Protein AF-A0A3M0ZW67-F1 (afdb_monomer)

Sequence (306 aa):
MSQLLHNLTIVDEATGKQFTIKQIPGDKTAIQLLSSIAGKLNLPSGATGTLFHKITEKEFRPHETLSEAGIEDGDVLVVKFELNESGFGQALISQDFAKNPEPRCPCVLLLDVSSSMAGDSIKELNKGLVTLQEALVNDSVASLRVEIGIITFGSDVRMIQDFITVNDFRPPKLSASGTTPMGRAINLALDKLEERKRVYKANGIGYYRPWIFMITDGEPNDEWQSAAKRVKKLEKEKKVAFFAVGVENANMERLAEIAVRQPLKLQENKWQTMFEWLSNSLSSKSRSNIDEDEIPLQSPFGWATA

Structure (mmCIF, N/CA/C/O backbone):
data_AF-A0A3M0ZW67-F1
#
_entry.id   AF-A0A3M0ZW67-F1
#
loop_
_atom_site.group_PDB
_atom_site.id
_atom_site.type_symbol
_atom_site.label_atom_id
_atom_site.label_alt_id
_atom_site.label_comp_id
_atom_site.label_asym_id
_atom_site.label_entity_id
_atom_site.label_seq_id
_atom_site.pdbx_PDB_ins_code
_atom_site.Cartn_x
_atom_site.Cartn_y
_atom_site.Cartn_z
_atom_site.occupancy
_atom_site.B_iso_or_equiv
_atom_site.auth_seq_id
_atom_site.auth_comp_id
_atom_site.auth_asym_id
_atom_site.auth_atom_id
_atom_site.pdbx_PDB_model_num
ATOM 1 N N . MET A 1 1 ? -40.620 -27.650 28.976 1.00 54.00 1 MET A N 1
ATOM 2 C CA . MET A 1 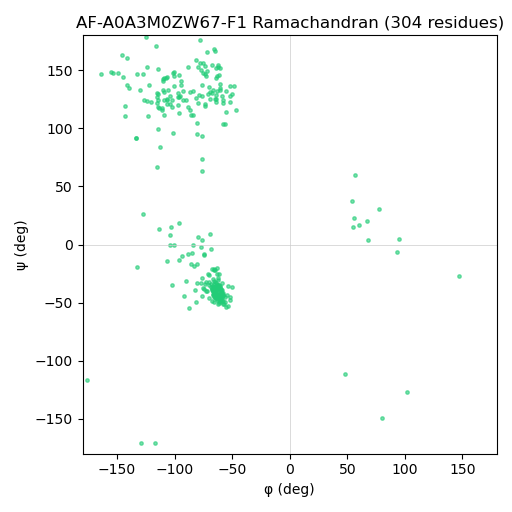1 ? -40.362 -26.204 28.814 1.00 54.00 1 MET A CA 1
ATOM 3 C C . MET A 1 1 ? -38.973 -25.945 29.360 1.00 54.00 1 MET A C 1
ATOM 5 O O . MET A 1 1 ? -38.708 -26.415 30.457 1.00 54.00 1 MET A O 1
ATOM 9 N N . SER A 1 2 ? -38.091 -25.316 28.581 1.00 64.81 2 SER A N 1
ATOM 10 C CA . SER A 1 2 ? -36.755 -24.923 29.055 1.00 64.81 2 SER A CA 1
ATOM 11 C C . SER A 1 2 ? -36.907 -23.948 30.227 1.00 64.81 2 SER A C 1
ATOM 13 O O . SER A 1 2 ? -37.752 -23.050 30.167 1.00 64.81 2 SER A O 1
ATOM 15 N N . GLN A 1 3 ? -36.162 -24.167 31.311 1.00 79.50 3 GLN A N 1
ATOM 16 C CA . GLN A 1 3 ? -36.142 -23.269 32.466 1.00 79.50 3 GLN A CA 1
ATOM 17 C C . GLN A 1 3 ? -35.573 -21.918 32.025 1.00 79.50 3 GLN A C 1
ATOM 19 O O . GLN A 1 3 ? -34.521 -21.869 31.396 1.00 79.50 3 GLN A O 1
ATOM 24 N N . LEU A 1 4 ? -36.266 -20.819 32.322 1.00 86.81 4 LEU A N 1
ATOM 25 C CA . LEU A 1 4 ? -35.778 -19.476 32.012 1.00 86.81 4 LEU A CA 1
ATOM 26 C C . LEU A 1 4 ? -35.019 -18.924 33.221 1.00 86.81 4 LEU A C 1
ATOM 28 O O . LEU A 1 4 ? -35.588 -18.832 34.307 1.00 86.81 4 LEU A O 1
ATOM 32 N N . LEU A 1 5 ? -33.766 -18.528 33.012 1.00 84.94 5 LEU A N 1
ATOM 33 C CA . LEU A 1 5 ? -32.959 -17.810 33.992 1.00 84.94 5 LEU A CA 1
ATOM 34 C C . LEU A 1 5 ? -33.244 -16.306 33.862 1.00 84.94 5 LEU A C 1
ATOM 36 O O . LEU A 1 5 ? -32.980 -15.688 32.825 1.00 84.94 5 LEU A O 1
ATOM 40 N N . HIS A 1 6 ? -33.816 -15.699 34.894 1.00 84.81 6 HIS A N 1
ATOM 41 C CA . HIS A 1 6 ? -34.152 -14.283 34.950 1.00 84.81 6 HIS A CA 1
ATOM 42 C C . HIS A 1 6 ? -32.930 -13.403 35.166 1.00 84.81 6 HIS A C 1
ATOM 44 O O . HIS A 1 6 ? -32.887 -12.325 34.573 1.00 84.81 6 HIS A O 1
ATOM 50 N N . ASN A 1 7 ? -31.961 -13.829 35.983 1.00 85.06 7 ASN A N 1
ATOM 51 C CA . ASN A 1 7 ? -30.766 -13.041 36.282 1.00 85.06 7 ASN A CA 1
ATOM 52 C C . ASN A 1 7 ? -29.534 -13.940 36.405 1.00 85.06 7 ASN A C 1
ATOM 54 O O . ASN A 1 7 ? -29.372 -14.640 37.399 1.00 85.06 7 ASN A O 1
ATOM 58 N N . LEU A 1 8 ? -28.629 -13.836 35.434 1.00 87.44 8 LEU A N 1
ATOM 59 C CA . LEU A 1 8 ? -27.312 -14.462 35.490 1.00 87.44 8 LEU A CA 1
ATOM 60 C C . LEU A 1 8 ? -26.241 -13.375 35.530 1.00 87.44 8 LEU A C 1
ATOM 62 O O . LEU A 1 8 ? -26.226 -12.490 34.666 1.00 87.44 8 LEU A O 1
ATOM 66 N N . THR A 1 9 ? -25.347 -13.428 36.515 1.00 89.00 9 THR A N 1
ATOM 67 C CA . THR A 1 9 ? -24.229 -12.482 36.604 1.00 89.00 9 THR A CA 1
ATOM 68 C C . THR A 1 9 ? -22.992 -13.092 35.964 1.00 89.00 9 THR A C 1
ATOM 70 O O . THR A 1 9 ? -22.589 -14.195 36.310 1.00 89.00 9 THR A O 1
ATOM 73 N N . ILE A 1 10 ? -22.369 -12.368 35.042 1.00 88.56 10 ILE A N 1
ATOM 74 C CA . ILE A 1 10 ? -21.112 -12.742 34.397 1.00 88.56 10 ILE A CA 1
ATOM 75 C C . ILE A 1 10 ? -20.014 -11.808 34.890 1.00 88.56 10 ILE A C 1
ATOM 77 O O . ILE A 1 10 ? -20.196 -10.591 34.879 1.00 88.56 10 ILE A O 1
ATOM 81 N N . VAL A 1 11 ? -18.875 -12.369 35.277 1.00 86.69 11 VAL A N 1
ATOM 82 C CA . VAL A 1 11 ? -17.665 -11.637 35.656 1.00 86.69 11 VAL A CA 1
ATOM 83 C C . VAL A 1 11 ? -16.576 -11.939 34.640 1.00 86.69 11 VAL A C 1
ATOM 85 O O . VAL A 1 11 ? -16.250 -13.100 34.422 1.00 86.69 11 VAL A O 1
ATOM 88 N N . ASP A 1 12 ? -16.009 -10.910 34.026 1.00 84.94 12 ASP A N 1
ATOM 89 C CA . ASP A 1 12 ? -14.793 -11.055 33.227 1.00 84.94 12 ASP A CA 1
ATOM 90 C C . ASP A 1 12 ? -13.588 -11.248 34.158 1.00 84.94 12 ASP A C 1
ATOM 92 O O . ASP A 1 12 ? -13.311 -10.384 34.990 1.00 84.94 12 ASP A O 1
ATOM 96 N N . GLU A 1 13 ? -12.893 -12.381 34.036 1.00 84.00 13 GLU A N 1
ATOM 97 C CA . GLU A 1 13 ? -11.733 -12.721 34.866 1.00 84.00 13 GLU A CA 1
ATOM 98 C C . GLU A 1 13 ? -10.611 -11.681 34.740 1.00 84.00 13 GLU A C 1
ATOM 100 O O . GLU A 1 13 ? -9.992 -11.316 35.738 1.00 84.00 13 GLU A O 1
ATOM 105 N N . ALA A 1 14 ? -10.370 -11.162 33.533 1.00 75.81 14 ALA A N 1
ATOM 106 C CA . ALA A 1 14 ? -9.236 -10.279 33.272 1.00 75.81 14 ALA A CA 1
ATOM 107 C C . ALA A 1 14 ? -9.451 -8.868 33.834 1.00 75.81 14 ALA A C 1
ATOM 109 O O . ALA A 1 14 ? -8.514 -8.232 34.318 1.00 75.81 14 ALA A O 1
ATOM 110 N N . THR A 1 15 ? -10.681 -8.357 33.749 1.00 76.81 15 THR A N 1
ATOM 111 C CA . THR A 1 15 ? -10.999 -6.968 34.120 1.00 76.81 15 THR A CA 1
ATOM 112 C C . THR A 1 15 ? -11.760 -6.845 35.438 1.00 76.81 15 THR A C 1
ATOM 114 O O . THR A 1 15 ? -11.895 -5.742 35.967 1.00 76.81 15 THR A O 1
ATOM 117 N N . GLY A 1 16 ? -12.307 -7.946 35.959 1.00 78.44 16 GLY A N 1
ATOM 118 C CA . GLY A 1 16 ? -13.213 -7.958 37.109 1.00 78.44 16 GLY A CA 1
ATOM 119 C C . GLY A 1 16 ? -14.579 -7.317 36.834 1.00 78.44 16 GLY A C 1
ATOM 120 O O . GLY A 1 16 ? -15.398 -7.188 37.751 1.00 78.44 16 GLY A O 1
ATOM 121 N N . LYS A 1 17 ? -14.849 -6.892 35.592 1.00 79.06 17 LYS A N 1
ATOM 122 C CA . LYS A 1 17 ? -16.091 -6.210 35.224 1.00 79.06 17 LYS A CA 1
ATOM 123 C C . LYS A 1 17 ? -17.262 -7.189 35.271 1.00 79.06 17 LYS A C 1
ATOM 125 O O . LYS A 1 17 ? -17.162 -8.315 34.788 1.00 79.06 17 LYS A O 1
ATOM 130 N N . GLN A 1 18 ? -18.375 -6.744 35.852 1.00 85.69 18 GLN A N 1
ATOM 131 C CA . GLN A 1 18 ? -19.571 -7.564 36.042 1.00 85.69 18 GLN A CA 1
ATOM 132 C C . GLN A 1 18 ? -20.710 -7.103 35.136 1.00 85.69 18 GLN A C 1
ATOM 134 O O . GLN A 1 18 ? -20.922 -5.904 34.942 1.00 85.69 18 GLN A O 1
ATOM 139 N N . PHE A 1 19 ? -21.473 -8.059 34.614 1.00 85.56 19 PHE A N 1
ATOM 140 C CA . PHE A 1 19 ? -22.621 -7.810 33.750 1.00 85.56 19 PHE A CA 1
ATOM 141 C C . PHE A 1 19 ? -23.746 -8.764 34.114 1.00 85.56 19 PHE A C 1
ATOM 143 O O . PHE A 1 19 ? -23.528 -9.967 34.222 1.00 85.56 19 PHE A O 1
ATOM 150 N N . THR A 1 20 ? -24.967 -8.253 34.229 1.00 85.75 20 THR A N 1
ATOM 151 C CA . THR A 1 20 ? -26.147 -9.101 34.406 1.00 85.75 20 THR A CA 1
ATOM 152 C C . THR A 1 20 ? -26.824 -9.317 33.063 1.00 85.75 20 THR A C 1
ATOM 154 O O . THR A 1 20 ? -27.152 -8.362 32.352 1.00 85.75 20 THR A O 1
ATOM 157 N N . ILE A 1 21 ? -27.054 -10.576 32.709 1.00 85.31 21 ILE A N 1
ATOM 158 C CA . ILE A 1 21 ? -27.850 -10.950 31.546 1.00 85.31 21 ILE A CA 1
ATOM 159 C C . ILE A 1 21 ? -29.205 -11.427 32.052 1.00 85.31 21 ILE A C 1
ATOM 161 O O . ILE A 1 21 ? -29.287 -12.282 32.932 1.00 85.31 21 ILE A O 1
ATOM 165 N N . LYS A 1 22 ? -30.261 -10.835 31.495 1.00 87.62 22 LYS A N 1
ATOM 166 C CA . LYS A 1 22 ? -31.640 -11.151 31.852 1.00 87.62 22 LYS A CA 1
ATOM 167 C C . LYS A 1 22 ? -32.265 -12.079 30.822 1.00 87.62 22 LYS A C 1
ATOM 169 O O . LYS A 1 22 ? -31.954 -11.949 29.639 1.00 87.62 22 LYS A O 1
ATOM 174 N N . GLN A 1 23 ? -33.176 -12.935 31.278 1.00 86.75 23 GLN A N 1
ATOM 175 C CA . GLN A 1 23 ? -34.015 -13.795 30.433 1.00 86.75 23 GLN A CA 1
ATOM 176 C C . GLN A 1 23 ? -33.200 -14.710 29.501 1.00 86.75 23 GLN A C 1
ATOM 178 O O . GLN A 1 23 ? -33.316 -14.643 28.277 1.00 86.75 23 GLN A O 1
ATOM 183 N N . ILE A 1 24 ? -32.352 -15.563 30.076 1.00 85.50 24 ILE A N 1
ATOM 184 C CA . ILE A 1 24 ? -31.578 -16.558 29.327 1.00 85.50 24 ILE A CA 1
ATOM 185 C C . ILE A 1 24 ? -32.305 -17.908 29.357 1.00 85.50 24 ILE A C 1
ATOM 187 O O . ILE A 1 24 ? -32.603 -18.405 30.442 1.00 85.50 24 ILE A O 1
ATOM 191 N N . PRO A 1 25 ? -32.560 -18.537 28.200 1.00 87.81 25 PRO A N 1
ATOM 192 C CA . PRO A 1 25 ? -33.029 -19.919 28.157 1.00 87.81 25 PRO A CA 1
ATOM 193 C C . PRO A 1 25 ? -31.979 -20.880 28.738 1.00 87.81 25 PRO A C 1
ATOM 195 O O . PRO A 1 25 ? -30.807 -20.803 28.372 1.00 87.81 25 PRO A O 1
ATOM 198 N N . GLY A 1 26 ? -32.378 -21.785 29.632 1.00 84.31 26 GLY A N 1
ATOM 199 C CA . GLY A 1 26 ? -31.482 -22.744 30.291 1.00 84.31 26 GLY A CA 1
ATOM 200 C C . GLY A 1 26 ? -30.898 -23.807 29.351 1.00 84.31 26 GLY A C 1
ATOM 201 O O . GLY A 1 26 ? -29.823 -24.342 29.605 1.00 84.31 26 GLY A O 1
ATOM 202 N N . ASP A 1 27 ? -31.550 -24.045 28.214 1.00 89.75 27 ASP A N 1
ATOM 203 C CA . ASP A 1 27 ? -31.082 -24.885 27.104 1.00 89.75 27 ASP A CA 1
ATOM 204 C C . ASP A 1 27 ? -30.017 -24.207 26.226 1.00 89.75 27 ASP A C 1
ATOM 206 O O . ASP A 1 27 ? -29.487 -24.822 25.300 1.00 89.75 27 ASP A O 1
ATOM 210 N N . LYS A 1 28 ? -29.660 -22.951 26.513 1.00 88.25 28 LYS A N 1
ATOM 211 C CA . LYS A 1 28 ? -28.533 -22.285 25.861 1.00 88.25 28 LYS A CA 1
ATOM 212 C C . LYS A 1 28 ? -27.224 -22.960 26.267 1.00 88.25 28 LYS A C 1
ATOM 214 O O . LYS A 1 28 ? -26.975 -23.188 27.450 1.00 88.25 28 LYS A O 1
ATOM 219 N N . THR A 1 29 ? -26.364 -23.245 25.294 1.00 87.50 29 THR A N 1
ATOM 220 C CA . THR A 1 29 ? -25.055 -23.860 25.555 1.00 87.50 29 THR A CA 1
ATOM 221 C C . THR A 1 29 ? -24.016 -22.836 26.003 1.00 87.50 29 THR A C 1
ATOM 223 O O . THR A 1 29 ? -24.128 -21.639 25.706 1.00 87.50 29 THR A O 1
ATOM 226 N N . ALA A 1 30 ? -22.958 -23.307 26.666 1.00 84.12 30 ALA A N 1
ATOM 227 C CA . ALA A 1 30 ? -21.824 -22.479 27.069 1.00 84.12 30 ALA A CA 1
ATOM 228 C C . ALA A 1 30 ? -21.245 -21.665 25.894 1.00 84.12 30 ALA A C 1
ATOM 230 O O . ALA A 1 30 ? -21.058 -20.453 26.012 1.00 84.12 30 ALA A O 1
ATOM 231 N N . ILE A 1 31 ? -21.047 -22.283 24.721 1.00 83.06 31 ILE A N 1
ATOM 232 C CA . ILE A 1 31 ? -20.515 -21.586 23.538 1.00 83.06 31 ILE A CA 1
ATOM 233 C C . ILE A 1 31 ? -21.474 -20.515 22.995 1.00 83.06 31 ILE A C 1
ATOM 235 O O . ILE A 1 31 ? -21.044 -19.430 22.599 1.00 83.06 31 ILE A O 1
ATOM 239 N N . GLN A 1 32 ? -22.786 -20.768 23.023 1.00 83.75 32 GLN A N 1
ATOM 240 C CA . GLN A 1 32 ? -23.790 -19.780 22.618 1.00 83.75 32 GLN A CA 1
ATOM 241 C C . GLN A 1 32 ? -23.842 -18.602 23.596 1.00 83.75 32 GLN A C 1
ATOM 243 O O . GLN A 1 32 ? -24.049 -17.452 23.187 1.00 83.75 32 GLN A O 1
ATOM 248 N N . LEU A 1 33 ? -23.675 -18.870 24.895 1.00 85.88 33 LEU A N 1
ATOM 249 C CA . LEU A 1 33 ? -23.597 -17.837 25.922 1.00 85.88 33 LEU A CA 1
ATOM 250 C C . LEU A 1 33 ? -22.337 -16.980 25.740 1.00 85.88 33 LEU A C 1
ATOM 252 O O . LEU A 1 33 ? -22.456 -15.758 25.651 1.00 85.88 33 LEU A O 1
ATOM 256 N N . LEU A 1 34 ? -21.168 -17.606 25.583 1.00 83.50 34 LEU A N 1
ATOM 257 C CA . LEU A 1 34 ? -19.893 -16.934 25.317 1.00 83.50 34 LEU A CA 1
ATOM 258 C C . LEU A 1 34 ? -19.948 -16.059 24.064 1.00 83.50 34 LEU A C 1
ATOM 260 O O . LEU A 1 34 ? -19.553 -14.899 24.120 1.00 83.50 34 LEU A O 1
ATOM 264 N N . SER A 1 35 ? -20.515 -16.560 22.964 1.00 78.31 35 SER A N 1
ATOM 265 C CA . SER A 1 35 ? -20.698 -15.779 21.733 1.00 78.31 35 SER A CA 1
ATOM 266 C C . SER A 1 35 ? -21.564 -14.531 21.959 1.00 78.31 35 SER A C 1
ATOM 268 O O . SER A 1 35 ? -21.248 -13.445 21.472 1.00 78.31 35 SER A O 1
ATOM 270 N N . SER A 1 36 ? -22.618 -14.648 22.774 1.00 80.75 36 SER A N 1
ATOM 271 C CA . SER A 1 36 ? -23.484 -13.511 23.120 1.00 80.75 36 SER A CA 1
ATOM 272 C C . SER A 1 36 ? -22.787 -12.484 24.022 1.00 80.75 36 SER A C 1
ATOM 274 O O . SER A 1 36 ? -23.098 -11.295 23.958 1.00 80.75 36 SER A O 1
ATOM 276 N N . ILE A 1 37 ? -21.872 -12.938 24.885 1.00 81.31 37 ILE A N 1
ATOM 277 C CA . ILE A 1 37 ? -21.080 -12.083 25.778 1.00 81.31 37 ILE A CA 1
ATOM 278 C C . ILE A 1 37 ? -19.972 -11.380 24.995 1.00 81.31 37 ILE A C 1
ATOM 280 O O . ILE A 1 37 ? -19.807 -10.173 25.148 1.00 81.31 37 ILE A O 1
ATOM 284 N N . ALA A 1 38 ? -19.271 -12.096 24.114 1.00 73.69 38 ALA A N 1
ATOM 285 C CA . ALA A 1 38 ? -18.181 -11.554 23.311 1.00 73.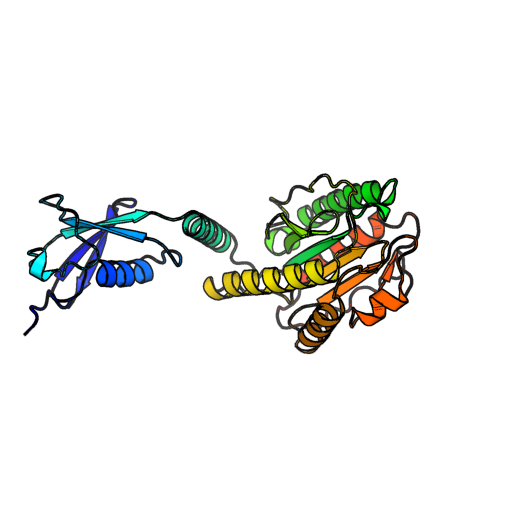69 38 ALA A CA 1
ATOM 286 C C . ALA A 1 38 ? -18.616 -10.314 22.513 1.00 73.69 38 ALA A C 1
ATOM 288 O O . ALA A 1 38 ? -17.935 -9.291 22.551 1.00 73.69 38 ALA A O 1
ATOM 289 N N . GLY A 1 39 ? -19.806 -10.354 21.902 1.00 68.44 39 GLY A N 1
ATOM 290 C CA . GLY A 1 39 ? -20.379 -9.191 21.215 1.00 68.44 39 GLY A CA 1
ATOM 291 C C . GLY A 1 39 ? -20.657 -7.993 22.136 1.00 68.44 39 GLY A C 1
ATOM 292 O O . GLY A 1 39 ? -20.468 -6.852 21.729 1.00 68.44 39 GLY A O 1
ATOM 293 N N . LYS A 1 40 ? -21.057 -8.220 23.396 1.00 73.44 40 LYS A N 1
ATOM 294 C CA . LYS A 1 40 ? -21.300 -7.143 24.380 1.00 73.44 40 LYS A CA 1
ATOM 295 C C . LYS A 1 40 ? -20.018 -6.549 24.959 1.00 73.44 40 LYS A C 1
ATOM 297 O O . LYS A 1 40 ? -20.012 -5.389 25.362 1.00 73.44 40 LYS A O 1
ATOM 302 N N . LEU A 1 41 ? -18.960 -7.349 25.033 1.00 68.81 41 LEU A N 1
ATOM 303 C CA . LEU A 1 41 ? -17.641 -6.928 25.502 1.00 68.81 41 LEU A CA 1
ATOM 304 C C . LEU A 1 41 ? -16.802 -6.271 24.406 1.00 68.81 41 LEU A C 1
ATOM 306 O O . LEU A 1 41 ? -15.684 -5.846 24.683 1.00 68.81 41 LEU A O 1
ATOM 310 N N . ASN A 1 42 ? -17.344 -6.168 23.189 1.00 68.94 42 ASN A N 1
ATOM 311 C CA . ASN A 1 42 ? -16.630 -5.683 22.015 1.00 68.94 42 ASN A CA 1
ATOM 312 C C . ASN A 1 42 ? -15.328 -6.469 21.772 1.00 68.94 42 ASN A C 1
ATOM 314 O O . ASN A 1 42 ? -14.297 -5.897 21.418 1.00 68.94 42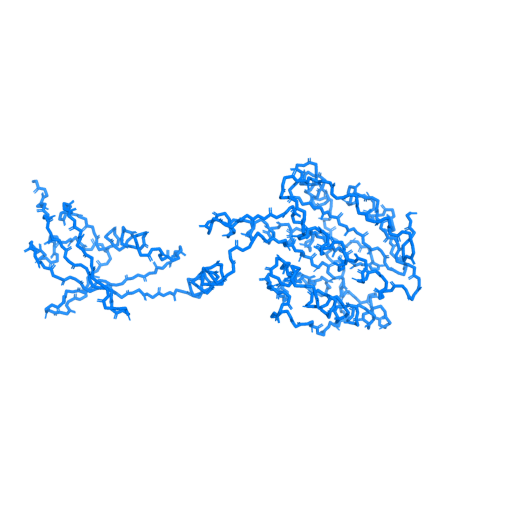 ASN A O 1
ATOM 318 N N . LEU A 1 43 ? -15.365 -7.782 22.029 1.00 67.00 43 LEU A N 1
ATOM 319 C CA . LEU A 1 43 ? -14.219 -8.651 21.809 1.00 67.00 43 LEU A CA 1
ATOM 320 C C . LEU A 1 43 ? -14.035 -8.929 20.311 1.00 67.00 43 LEU A C 1
ATOM 322 O O . LEU A 1 43 ? -15.016 -9.012 19.566 1.00 67.00 43 LEU A O 1
ATOM 326 N N . PRO A 1 44 ? -12.781 -9.096 19.868 1.00 57.53 44 PRO A N 1
ATOM 327 C CA . PRO A 1 44 ? -12.458 -9.337 18.473 1.00 57.53 44 PRO A CA 1
ATOM 328 C C . PRO A 1 44 ? -13.053 -10.645 17.942 1.00 57.53 44 PRO A C 1
ATOM 330 O O . PRO A 1 44 ? -13.291 -11.610 18.676 1.00 57.53 44 PRO A O 1
ATOM 333 N N . SER A 1 45 ? -13.273 -10.688 16.628 1.00 54.84 45 SER A N 1
ATOM 334 C CA . SER A 1 45 ? -13.820 -11.871 15.960 1.00 54.84 45 SER A CA 1
ATOM 335 C C . SER A 1 45 ? -12.845 -13.042 16.075 1.00 54.84 45 SER A C 1
ATOM 337 O O . SER A 1 45 ? -11.689 -12.928 15.675 1.00 54.84 45 SER A O 1
ATOM 339 N N . GLY A 1 46 ? -13.322 -14.173 16.601 1.00 55.53 46 GLY A N 1
ATOM 340 C CA . GLY A 1 46 ? -12.501 -15.363 16.840 1.00 55.53 46 GLY A CA 1
ATOM 341 C C . GLY A 1 46 ? -11.933 -15.478 18.256 1.00 55.53 46 GLY A C 1
ATOM 342 O O . GLY A 1 46 ? -11.183 -16.417 18.503 1.00 55.53 46 GLY A O 1
ATOM 343 N N . ALA A 1 47 ? -12.292 -14.578 19.179 1.00 64.38 47 ALA A N 1
ATOM 344 C CA . ALA A 1 47 ? -12.021 -14.774 20.600 1.00 64.38 47 ALA A CA 1
ATOM 345 C C . ALA A 1 47 ? -12.679 -16.075 21.091 1.00 64.38 47 ALA A C 1
ATOM 347 O O . ALA A 1 47 ? -13.891 -16.268 20.945 1.00 64.38 47 ALA A O 1
ATOM 348 N N . THR A 1 48 ? -11.878 -16.962 21.672 1.00 71.25 48 THR A N 1
ATOM 349 C CA . THR A 1 48 ? -12.360 -18.161 22.359 1.00 71.25 48 THR A CA 1
ATOM 350 C C . THR A 1 48 ? -12.449 -17.864 23.843 1.00 71.25 48 THR A C 1
ATOM 352 O O . THR A 1 48 ? -11.663 -17.086 24.376 1.00 71.25 48 THR A O 1
ATOM 355 N N . GLY A 1 49 ? -13.427 -18.445 24.524 1.00 80.62 49 GLY A N 1
ATOM 356 C CA . GLY A 1 49 ? -13.557 -18.257 25.958 1.00 80.62 49 GLY A CA 1
ATOM 357 C C . GLY A 1 49 ? -13.980 -19.530 26.655 1.00 80.62 49 GLY A C 1
ATOM 358 O O . GLY A 1 49 ? -14.538 -20.434 26.033 1.00 80.62 49 GLY A O 1
ATOM 359 N N . THR A 1 50 ? -13.727 -19.553 27.952 1.00 85.94 50 THR A N 1
ATOM 360 C CA . THR A 1 50 ? -14.095 -20.632 28.858 1.00 85.94 50 THR A CA 1
ATOM 361 C C . THR A 1 50 ? -14.973 -20.058 29.963 1.00 85.94 50 THR A C 1
ATOM 363 O O . THR A 1 50 ? -14.727 -18.957 30.464 1.00 85.94 50 THR A O 1
ATOM 366 N N . LEU A 1 51 ? -16.040 -20.782 30.299 1.00 88.75 51 LEU A N 1
ATOM 367 C CA . LEU A 1 51 ? -16.974 -20.437 31.368 1.00 88.75 51 LEU A CA 1
ATOM 368 C C . LEU A 1 51 ? -16.658 -21.264 32.609 1.00 88.75 51 LEU A C 1
ATOM 370 O O . LEU A 1 51 ? -16.478 -22.478 32.518 1.00 88.75 51 LEU A O 1
ATOM 374 N N . PHE A 1 52 ? -16.670 -20.599 33.758 1.00 90.06 52 PHE A N 1
ATOM 375 C CA . PHE A 1 52 ? -16.498 -21.205 35.069 1.00 90.06 52 PHE A CA 1
ATOM 376 C C . PHE A 1 52 ? -17.638 -20.794 35.990 1.00 90.06 52 PHE A C 1
ATOM 378 O O . PHE A 1 52 ? -18.132 -19.667 35.934 1.00 90.06 52 PHE A O 1
ATOM 385 N N . HIS A 1 53 ? -18.037 -21.684 36.887 1.00 91.19 53 HIS A N 1
ATOM 386 C CA . HIS A 1 53 ? -18.955 -21.334 37.960 1.00 91.19 53 HIS A CA 1
ATOM 387 C C . HIS A 1 53 ? -18.158 -20.675 39.087 1.00 91.19 53 HIS A C 1
ATOM 389 O O . HIS A 1 53 ? -17.218 -21.275 39.595 1.00 91.19 53 HIS A O 1
ATOM 395 N N . LYS A 1 54 ? -18.532 -19.474 39.544 1.00 87.94 54 LYS A N 1
ATOM 396 C CA . LYS A 1 54 ? -17.702 -18.714 40.500 1.00 87.94 54 LYS A CA 1
ATOM 397 C C . LYS A 1 54 ? -17.474 -19.429 41.836 1.00 87.94 54 LYS A C 1
ATOM 399 O O . LYS A 1 54 ? -16.400 -19.311 42.404 1.00 87.94 54 LYS A O 1
ATOM 404 N N . ILE A 1 55 ? -18.495 -20.114 42.356 1.00 85.75 55 ILE A N 1
ATOM 405 C CA . ILE A 1 55 ? -18.421 -20.800 43.660 1.00 85.75 55 ILE A CA 1
ATOM 406 C C . ILE A 1 55 ? -17.736 -22.167 43.560 1.00 85.75 55 ILE A C 1
ATOM 408 O O . ILE A 1 55 ? -16.867 -22.473 44.364 1.00 85.75 55 ILE A O 1
ATOM 412 N N . THR A 1 56 ? -18.152 -23.010 42.612 1.00 87.44 56 THR A N 1
ATOM 413 C CA . THR A 1 56 ? -17.656 -24.390 42.499 1.00 87.44 56 THR A CA 1
ATOM 414 C C . THR A 1 56 ? -16.396 -24.513 41.647 1.00 87.44 56 THR A C 1
ATOM 416 O O . THR A 1 56 ? -15.839 -25.602 41.568 1.00 87.44 56 THR A O 1
ATOM 419 N N . GLU A 1 57 ? -15.989 -23.435 40.969 1.00 84.81 57 GLU A N 1
ATOM 420 C CA . GLU A 1 57 ? -14.891 -23.386 39.991 1.00 84.81 57 GLU A CA 1
ATOM 421 C C . GLU A 1 57 ? -15.030 -24.404 38.845 1.00 84.81 57 GLU A C 1
ATOM 423 O O . GLU A 1 57 ? -14.093 -24.644 38.087 1.00 84.81 57 GLU A O 1
ATOM 428 N N . LYS A 1 58 ? -16.222 -24.990 38.673 1.00 87.56 58 LYS A N 1
ATOM 429 C CA . LYS A 1 58 ? -16.492 -25.964 37.616 1.00 87.56 58 LYS A CA 1
ATOM 430 C C . LYS A 1 58 ? -16.357 -25.292 36.250 1.00 87.56 58 LYS A C 1
ATOM 432 O O . LYS A 1 58 ? -17.080 -24.338 35.962 1.00 87.56 58 LYS A O 1
ATOM 437 N N . GLU A 1 59 ? -15.483 -25.839 35.411 1.00 89.06 59 GLU A N 1
ATOM 438 C CA . GLU A 1 59 ? -15.365 -25.496 33.994 1.00 89.06 59 GLU A CA 1
ATOM 439 C C . GLU A 1 59 ? -16.497 -26.133 33.177 1.00 89.06 59 GLU A C 1
ATOM 441 O O . GLU A 1 59 ? -16.841 -27.305 33.361 1.00 89.06 59 GLU A O 1
ATOM 446 N N . PHE A 1 60 ? -17.072 -25.360 32.259 1.00 88.00 60 PHE A N 1
ATOM 447 C CA . PHE A 1 60 ? -18.197 -25.785 31.431 1.00 88.00 60 PHE A CA 1
ATOM 448 C C . PHE A 1 60 ? -17.701 -26.336 30.105 1.00 88.00 60 PHE A C 1
ATOM 450 O O . PHE A 1 60 ? -16.872 -25.721 29.429 1.00 88.00 60 PHE A O 1
ATOM 457 N N . ARG A 1 61 ? -18.283 -27.452 29.660 1.00 86.25 61 ARG A N 1
ATOM 458 C CA . ARG A 1 61 ? -17.989 -27.958 28.314 1.00 86.25 61 ARG A CA 1
ATOM 459 C C . ARG A 1 61 ? -18.683 -27.083 27.262 1.00 86.25 61 ARG A C 1
ATOM 461 O O . ARG A 1 61 ? -19.812 -26.653 27.486 1.00 86.25 61 ARG A O 1
ATOM 468 N N . PRO A 1 62 ? -18.100 -26.885 26.065 1.00 80.19 62 PRO A N 1
ATOM 469 C CA . PRO A 1 62 ? -18.646 -25.965 25.058 1.00 80.19 62 PRO A CA 1
ATOM 470 C C . PRO A 1 62 ? -20.115 -26.207 24.678 1.00 80.19 62 PRO A C 1
ATOM 472 O O . PRO A 1 62 ? -20.858 -25.258 24.423 1.00 80.19 62 PRO A O 1
ATOM 475 N N . HIS A 1 63 ? -20.532 -27.473 24.643 1.00 87.19 63 HIS A N 1
ATOM 476 C CA . HIS A 1 63 ? -21.882 -27.893 24.262 1.00 87.19 63 HIS A CA 1
ATOM 477 C C . HIS A 1 63 ? -22.787 -28.228 25.455 1.00 87.19 63 HIS A C 1
ATOM 479 O O . HIS A 1 63 ? -23.942 -28.571 25.233 1.00 87.19 63 HIS A O 1
ATOM 485 N N . GLU A 1 64 ? -22.285 -28.126 26.689 1.00 87.94 64 GLU A N 1
ATOM 486 C CA . GLU A 1 64 ? -23.091 -28.298 27.901 1.00 87.94 64 GLU A CA 1
ATOM 487 C C . GLU A 1 64 ? -24.055 -27.116 28.026 1.00 87.94 64 GLU A C 1
ATOM 489 O O . GLU A 1 64 ? -23.676 -25.949 27.849 1.00 87.94 64 GLU A O 1
ATOM 494 N N . THR A 1 65 ? -25.323 -27.427 28.270 1.00 89.44 65 THR A N 1
ATOM 495 C CA . THR A 1 65 ? -26.359 -26.424 28.525 1.00 89.44 65 THR A CA 1
ATOM 496 C C . THR A 1 65 ? -26.256 -25.891 29.950 1.00 89.44 65 THR A C 1
ATOM 498 O O . THR A 1 65 ? -25.737 -26.557 30.846 1.00 89.44 65 THR A O 1
ATOM 501 N N . LEU A 1 66 ? -26.774 -24.685 30.192 1.00 88.19 66 LEU A N 1
ATOM 502 C CA . LEU A 1 66 ? -26.798 -24.110 31.542 1.00 88.19 66 LEU A CA 1
ATOM 503 C C . LEU A 1 66 ? -27.605 -24.982 32.514 1.00 88.19 66 LEU A C 1
ATOM 505 O O . LEU A 1 66 ? -27.213 -25.145 33.666 1.00 88.19 66 LEU A O 1
ATOM 509 N N . SER A 1 67 ? -28.689 -25.599 32.040 1.00 86.75 67 SER A N 1
ATOM 510 C CA . SER A 1 67 ? -29.475 -26.540 32.839 1.00 86.75 67 SER A CA 1
ATOM 511 C C . SER A 1 67 ? -28.708 -27.826 33.171 1.00 86.75 67 SER A C 1
ATOM 513 O O . SER A 1 67 ? -28.749 -28.265 34.316 1.00 86.75 67 SER A O 1
ATOM 515 N N . GLU A 1 68 ? -27.975 -28.417 32.221 1.00 86.75 68 GLU A N 1
ATOM 516 C CA . GLU A 1 68 ? -27.121 -29.593 32.487 1.00 86.75 68 GLU A CA 1
ATOM 517 C C . GLU A 1 68 ? -25.973 -29.269 33.445 1.00 86.75 68 GLU A C 1
ATOM 519 O O . GLU A 1 68 ? -25.574 -30.109 34.254 1.00 86.75 68 GLU A O 1
ATOM 524 N N . ALA A 1 69 ? -25.469 -28.036 33.384 1.00 84.38 69 ALA A N 1
ATOM 525 C CA . ALA A 1 69 ? -24.445 -27.550 34.291 1.00 84.38 69 ALA A CA 1
ATOM 526 C C . ALA A 1 69 ? -24.968 -27.249 35.708 1.00 84.38 69 ALA A C 1
ATOM 528 O O . ALA A 1 69 ? -24.143 -27.028 36.596 1.00 84.38 69 ALA A O 1
ATOM 529 N N . GLY A 1 70 ? -26.290 -27.293 35.928 1.00 86.69 70 GLY A N 1
ATOM 530 C CA . GLY A 1 70 ? -26.930 -27.058 37.223 1.00 86.69 70 GLY A CA 1
ATOM 531 C C . GLY A 1 70 ? -27.030 -25.583 37.608 1.00 86.69 70 GLY A C 1
ATOM 532 O O . GLY A 1 70 ? -26.941 -25.274 38.788 1.00 86.69 70 GLY A O 1
ATOM 533 N N . ILE A 1 71 ? -27.155 -24.683 36.627 1.00 89.19 71 ILE A N 1
ATOM 534 C CA . ILE A 1 71 ? -27.180 -23.234 36.863 1.00 89.19 71 ILE A CA 1
ATOM 535 C C . ILE A 1 71 ? -28.573 -22.753 37.232 1.00 89.19 71 ILE A C 1
ATOM 537 O O . ILE A 1 71 ? -29.553 -23.049 36.542 1.00 89.19 71 ILE A O 1
ATOM 541 N N . GLU A 1 72 ? -28.632 -21.962 38.295 1.00 88.44 72 GLU A N 1
ATOM 542 C CA . GLU A 1 72 ? -29.845 -21.403 38.867 1.00 88.44 72 GLU A CA 1
ATOM 543 C C . GLU A 1 72 ? -29.865 -19.869 38.787 1.00 88.44 72 GLU A C 1
ATOM 545 O O . GLU A 1 72 ? -28.902 -19.197 38.404 1.00 88.44 72 GLU A O 1
ATOM 550 N N . ASP A 1 73 ? -31.021 -19.291 39.110 1.00 86.31 73 ASP A N 1
ATOM 551 C CA . ASP A 1 73 ? -31.182 -17.843 39.119 1.00 86.31 73 ASP A CA 1
ATOM 552 C C . ASP A 1 73 ? -30.360 -17.196 40.236 1.00 86.31 73 ASP A C 1
ATOM 554 O O . ASP A 1 73 ? -30.463 -17.566 41.403 1.00 86.31 73 ASP A O 1
ATOM 558 N N . GLY A 1 74 ? -29.593 -16.165 39.881 1.00 83.69 74 GLY A N 1
ATOM 559 C CA . GLY A 1 74 ? -28.701 -15.467 40.806 1.00 83.69 74 GLY A CA 1
ATOM 560 C C . GLY A 1 74 ? -27.268 -15.995 40.814 1.00 83.69 74 GLY A C 1
ATOM 561 O O . GLY A 1 74 ? -26.408 -15.347 41.417 1.00 83.69 74 GLY A O 1
ATOM 562 N N . ASP A 1 75 ? -26.984 -17.090 40.103 1.00 89.75 75 ASP A N 1
ATOM 563 C CA . ASP A 1 75 ? -25.622 -17.591 39.973 1.00 89.75 75 ASP A CA 1
ATOM 564 C C . ASP A 1 75 ? -24.692 -16.577 39.305 1.00 89.75 75 ASP A C 1
ATOM 566 O O . ASP A 1 75 ? -25.072 -15.717 38.493 1.00 89.75 75 ASP A O 1
ATOM 570 N N . VAL A 1 76 ? -23.419 -16.706 39.674 1.00 89.25 76 VAL A N 1
ATOM 571 C CA . VAL A 1 76 ? -22.334 -15.902 39.134 1.00 89.25 76 VAL A CA 1
ATOM 572 C C . VAL A 1 76 ? -21.395 -16.813 38.361 1.00 89.25 76 VAL A C 1
ATOM 574 O O . VAL A 1 76 ? -20.778 -17.711 38.934 1.00 89.25 76 VAL A O 1
ATOM 577 N N . LEU A 1 77 ? -21.252 -16.557 37.066 1.00 90.88 77 LEU A N 1
ATOM 578 C CA . LEU A 1 77 ? -20.268 -17.218 36.219 1.00 90.88 77 LEU A CA 1
ATOM 579 C C . LEU A 1 77 ? -19.074 -16.295 35.993 1.00 90.88 77 LEU A C 1
ATOM 581 O O . LEU A 1 77 ? -19.217 -15.075 35.913 1.00 90.88 77 LEU A O 1
ATOM 585 N N . VAL A 1 78 ? -17.896 -16.887 35.866 1.00 89.00 78 VAL A N 1
ATOM 586 C CA . VAL A 1 78 ? -16.664 -16.210 35.473 1.00 89.00 78 VAL A CA 1
ATOM 587 C C . VAL A 1 78 ? -16.352 -16.607 34.035 1.00 89.00 78 VAL A C 1
ATOM 589 O O . VAL A 1 78 ? -16.429 -17.782 33.682 1.00 89.00 78 VAL A O 1
ATOM 592 N N . VAL A 1 79 ? -16.032 -15.631 33.191 1.00 88.38 79 VAL A N 1
ATOM 593 C CA . VAL A 1 79 ? -15.565 -15.863 31.822 1.00 88.38 79 VAL A CA 1
ATOM 594 C C . VAL A 1 79 ? -14.092 -15.526 31.720 1.00 88.38 79 VAL A C 1
ATOM 596 O O . VAL A 1 79 ? -13.668 -14.440 32.110 1.00 88.38 79 VAL A O 1
ATOM 599 N N . LYS A 1 80 ? -13.335 -16.449 31.135 1.00 87.00 80 LYS A N 1
ATOM 600 C CA . LYS A 1 80 ? -11.953 -16.235 30.724 1.00 87.00 80 LYS A CA 1
ATOM 601 C C . LYS A 1 80 ? -11.899 -16.234 29.210 1.00 87.00 80 LYS A C 1
ATOM 603 O O . LYS A 1 80 ? -12.235 -17.242 28.596 1.00 87.00 80 LYS A O 1
ATOM 608 N N . PHE A 1 81 ? -11.499 -15.122 28.607 1.00 79.69 81 PHE A N 1
ATOM 609 C CA . PHE A 1 81 ? -11.274 -15.066 27.166 1.00 79.69 81 PHE A CA 1
ATOM 610 C C . PHE A 1 81 ? -9.794 -15.247 26.855 1.00 79.69 81 PHE A C 1
ATOM 612 O O . PHE A 1 81 ? -8.939 -14.558 27.406 1.00 79.69 81 PHE A O 1
ATOM 619 N N . GLU A 1 82 ? -9.510 -16.155 25.931 1.00 68.56 82 GLU A N 1
ATOM 620 C CA . GLU A 1 82 ? -8.208 -16.301 25.307 1.00 68.56 82 GLU A CA 1
ATOM 621 C C . GLU A 1 82 ? -8.280 -15.660 23.924 1.00 68.56 82 GLU A C 1
ATOM 623 O O . GLU A 1 82 ? -9.071 -16.039 23.054 1.00 68.56 82 GLU A O 1
ATOM 628 N N . LEU A 1 83 ? -7.464 -14.628 23.735 1.00 56.00 83 LEU A N 1
ATOM 629 C CA . LEU A 1 83 ? -7.271 -14.036 22.427 1.00 56.00 83 LEU A CA 1
ATOM 630 C C . LEU A 1 83 ? -6.292 -14.933 21.665 1.00 56.00 83 LEU A C 1
ATOM 632 O O . LEU A 1 83 ? -5.165 -15.152 22.098 1.00 56.00 83 LEU A O 1
ATOM 636 N N . ASN A 1 84 ? -6.709 -15.455 20.517 1.00 56.78 84 ASN A N 1
ATOM 637 C CA . ASN A 1 84 ? -5.754 -15.992 19.550 1.00 56.78 84 ASN A CA 1
ATOM 638 C C . ASN A 1 84 ? -4.867 -14.850 19.009 1.00 56.78 84 ASN A C 1
ATOM 640 O O . ASN A 1 84 ? -5.187 -13.674 19.195 1.00 56.78 84 ASN A O 1
ATOM 644 N N . GLU A 1 85 ? -3.760 -15.163 18.327 1.00 51.03 85 GLU A N 1
ATOM 645 C CA . GLU A 1 85 ? -2.859 -14.139 17.756 1.00 51.03 85 GLU A CA 1
ATOM 646 C C . GLU A 1 85 ? -3.620 -13.087 16.922 1.00 51.03 85 GLU A C 1
ATOM 648 O O . GLU A 1 85 ? -3.347 -11.889 17.011 1.00 51.03 85 GLU A O 1
ATOM 653 N N . SER A 1 86 ? -4.663 -13.510 16.198 1.00 51.50 86 SER A N 1
ATOM 654 C CA . SER A 1 86 ? -5.575 -12.619 15.471 1.00 51.50 86 SER A CA 1
ATOM 655 C C . SER A 1 86 ? -6.421 -11.708 16.373 1.00 51.50 86 SER A C 1
ATOM 657 O O . SER A 1 86 ? -6.663 -10.552 16.027 1.00 51.50 86 SER A O 1
ATOM 659 N N . GLY A 1 87 ? -6.862 -12.196 17.533 1.00 49.75 87 GLY A N 1
ATOM 660 C CA . GLY A 1 87 ? -7.623 -11.445 18.527 1.00 49.75 87 GLY A CA 1
ATOM 661 C C . GLY A 1 87 ? -6.763 -10.414 19.254 1.00 49.75 87 GLY A C 1
ATOM 662 O O . GLY A 1 87 ? -7.197 -9.278 19.428 1.00 49.75 87 GLY A O 1
ATOM 663 N N . PHE A 1 88 ? -5.518 -10.755 19.597 1.00 52.38 88 PHE A N 1
ATOM 664 C CA . PHE A 1 88 ? -4.556 -9.780 20.122 1.00 52.38 88 PHE A CA 1
ATOM 665 C C . PHE A 1 88 ? -4.280 -8.674 19.100 1.00 52.38 88 PHE A C 1
ATOM 667 O O . PHE A 1 88 ? -4.333 -7.494 19.450 1.00 52.38 88 PHE A O 1
ATOM 674 N N . GLY A 1 89 ? -4.080 -9.040 17.829 1.00 52.97 89 GLY A N 1
ATOM 675 C CA . GLY A 1 89 ? -3.940 -8.077 16.737 1.00 52.97 89 GLY A CA 1
ATOM 676 C C . GLY A 1 89 ? -5.141 -7.132 16.633 1.00 52.97 89 GLY A C 1
ATOM 677 O O . GLY A 1 89 ? -4.969 -5.916 16.626 1.00 52.97 89 GLY A O 1
ATOM 678 N N . GLN A 1 90 ? -6.370 -7.658 16.633 1.00 58.03 90 GLN A N 1
ATOM 679 C CA . GLN A 1 90 ? -7.580 -6.828 16.578 1.00 58.03 90 GLN A CA 1
ATOM 680 C C . GLN A 1 90 ? -7.778 -5.949 17.823 1.00 58.03 90 GLN A C 1
ATOM 682 O O . GLN A 1 90 ? -8.229 -4.811 17.687 1.00 58.03 90 GLN A O 1
ATOM 687 N N . ALA A 1 91 ? -7.439 -6.428 19.023 1.00 51.72 91 ALA A N 1
ATOM 688 C CA . ALA A 1 91 ? -7.529 -5.636 20.250 1.00 51.72 91 ALA A CA 1
ATOM 689 C C . ALA A 1 91 ? -6.541 -4.456 20.237 1.00 51.72 91 ALA A C 1
ATOM 691 O O . ALA A 1 91 ? -6.919 -3.334 20.574 1.00 51.72 91 ALA A O 1
ATOM 692 N N . LEU A 1 92 ? -5.302 -4.686 19.786 1.00 61.47 92 LEU A N 1
ATOM 693 C CA . LEU A 1 92 ? -4.298 -3.634 19.610 1.00 61.47 92 LEU A CA 1
ATOM 694 C C . LEU A 1 92 ? -4.727 -2.614 18.548 1.00 61.47 92 LEU A C 1
ATOM 696 O O . LEU A 1 92 ? -4.637 -1.413 18.789 1.00 61.47 92 LEU A O 1
ATOM 700 N N . ILE A 1 93 ? -5.269 -3.080 17.418 1.00 67.19 93 ILE A N 1
ATOM 701 C CA . ILE A 1 93 ? -5.816 -2.213 16.364 1.00 67.19 93 ILE A CA 1
ATOM 702 C C . ILE A 1 93 ? -6.982 -1.364 16.895 1.00 67.19 93 ILE A C 1
ATOM 704 O O . ILE A 1 93 ? -7.040 -0.164 16.645 1.00 67.19 93 ILE A O 1
ATOM 708 N N . SER A 1 94 ? -7.894 -1.963 17.665 1.00 62.25 94 SER A N 1
ATOM 709 C CA . SER A 1 94 ? -9.035 -1.248 18.255 1.00 62.25 94 SER A CA 1
ATOM 710 C C . SER A 1 94 ? -8.574 -0.184 19.255 1.00 62.25 94 SER A C 1
ATOM 712 O O . SER A 1 94 ? -9.122 0.915 19.287 1.00 62.25 94 SER A O 1
ATOM 714 N N . GLN A 1 95 ? -7.542 -0.479 20.054 1.00 65.69 95 GLN A N 1
ATOM 715 C CA . GLN A 1 95 ? -6.931 0.511 20.942 1.00 65.69 95 GLN A CA 1
ATOM 716 C C . GLN A 1 95 ? -6.244 1.641 20.172 1.00 65.69 95 GLN A C 1
ATOM 718 O O . GLN A 1 95 ? -6.344 2.792 20.593 1.00 65.69 95 GLN A O 1
ATOM 723 N N . ASP A 1 96 ? -5.559 1.341 19.068 1.00 73.38 96 ASP A N 1
ATOM 724 C CA . ASP A 1 96 ? -4.933 2.364 18.226 1.00 73.38 96 ASP A CA 1
ATOM 725 C C . ASP A 1 96 ? -5.981 3.307 17.617 1.00 73.38 96 ASP A C 1
ATOM 727 O O . ASP A 1 96 ? -5.879 4.528 17.736 1.00 73.38 96 ASP A O 1
ATOM 731 N N . PHE A 1 97 ? -7.070 2.758 17.076 1.00 80.81 97 PHE A N 1
ATOM 732 C CA . PHE A 1 97 ? -8.185 3.556 16.561 1.00 80.81 97 PHE A CA 1
ATOM 733 C C . PHE A 1 97 ? -8.932 4.338 17.646 1.00 80.81 97 PHE A C 1
ATOM 735 O O . PHE A 1 97 ? -9.405 5.441 17.384 1.00 80.81 97 PHE A O 1
ATOM 742 N N . ALA A 1 98 ? -8.997 3.824 18.877 1.00 70.81 98 ALA A N 1
ATOM 743 C CA . ALA A 1 98 ? -9.546 4.574 20.003 1.00 70.81 98 ALA A CA 1
ATOM 744 C C . ALA A 1 98 ? -8.657 5.767 20.402 1.00 70.81 98 ALA A C 1
ATOM 746 O O . ALA A 1 98 ? -9.171 6.801 20.824 1.00 70.81 98 ALA A O 1
ATOM 747 N N . LYS A 1 99 ? -7.329 5.638 20.272 1.00 76.50 99 LYS A N 1
ATOM 748 C CA . LYS A 1 99 ? -6.369 6.724 20.543 1.00 76.50 99 LYS A CA 1
ATOM 749 C C . LYS A 1 99 ? -6.319 7.750 19.416 1.00 76.50 99 LYS A C 1
ATOM 751 O O . LYS A 1 99 ? -6.099 8.929 19.680 1.00 76.50 99 LYS A O 1
ATOM 756 N N . ASN A 1 100 ? -6.510 7.304 18.180 1.00 82.00 100 ASN A N 1
ATOM 757 C CA . ASN A 1 100 ? -6.483 8.137 16.990 1.00 82.00 100 ASN A CA 1
ATOM 758 C C . ASN A 1 100 ? -7.692 7.811 16.083 1.00 82.00 100 ASN A C 1
ATOM 760 O O . ASN A 1 100 ? -7.595 6.925 15.221 1.00 82.00 100 ASN A O 1
ATOM 764 N N . PRO A 1 101 ? -8.822 8.529 16.262 1.00 82.19 101 PRO A N 1
ATOM 765 C CA . PRO A 1 101 ? -10.049 8.327 15.492 1.00 82.19 101 PRO A CA 1
ATOM 766 C C . PRO A 1 101 ? -10.008 8.983 14.099 1.00 82.19 101 PRO A C 1
ATOM 768 O O . PRO A 1 101 ? -11.026 9.024 13.408 1.00 82.19 101 PRO A O 1
ATOM 771 N N . GLU A 1 102 ? -8.861 9.529 13.683 1.00 86.50 102 GLU A N 1
ATOM 772 C CA . GLU A 1 102 ? -8.725 10.206 12.399 1.00 86.50 102 GLU A CA 1
ATOM 773 C C . GLU A 1 102 ? -8.967 9.252 11.212 1.00 86.50 102 GLU A C 1
ATOM 775 O O . GLU A 1 102 ? -8.570 8.079 11.255 1.00 86.50 102 GLU A O 1
ATOM 780 N N . PRO A 1 103 ? -9.563 9.744 10.108 1.00 88.75 103 PRO A N 1
ATOM 781 C CA . PRO A 1 103 ? -9.718 8.955 8.895 1.00 88.75 103 PRO A CA 1
ATOM 782 C C . PRO A 1 103 ? -8.368 8.515 8.319 1.00 88.75 103 PRO A C 1
ATOM 784 O O . PRO A 1 103 ? -7.428 9.308 8.238 1.00 88.75 103 PRO A O 1
ATOM 787 N N . ARG A 1 104 ? -8.275 7.265 7.859 1.00 91.69 104 ARG A N 1
ATOM 788 C CA . ARG A 1 104 ? -7.007 6.674 7.405 1.00 91.69 104 ARG A CA 1
ATOM 789 C C . ARG A 1 104 ? -6.797 6.798 5.901 1.00 91.69 104 ARG A C 1
ATOM 791 O O . ARG A 1 104 ? -7.712 6.628 5.100 1.00 91.69 104 ARG A O 1
ATOM 798 N N . CYS A 1 105 ? -5.565 7.077 5.502 1.00 92.31 105 CYS A N 1
ATOM 799 C CA . CYS A 1 105 ? -5.101 7.128 4.122 1.00 92.31 105 CYS A CA 1
ATOM 800 C C . CYS A 1 105 ? -4.113 5.969 3.899 1.00 92.31 105 CYS A C 1
ATOM 802 O O . CYS A 1 105 ? -2.904 6.160 4.053 1.00 92.31 105 CYS A O 1
ATOM 804 N N . PRO A 1 106 ? -4.603 4.751 3.596 1.00 95.38 106 PRO A N 1
ATOM 805 C CA . PRO A 1 106 ? -3.730 3.611 3.332 1.00 95.38 106 PRO A CA 1
ATOM 806 C C . PRO A 1 106 ? -3.003 3.752 1.992 1.00 95.38 106 PRO A C 1
ATOM 808 O O . PRO A 1 106 ? -3.624 3.943 0.939 1.00 95.38 106 PRO A O 1
ATOM 811 N N . CYS A 1 107 ? -1.688 3.566 2.028 1.00 96.06 107 CYS A N 1
ATOM 812 C CA . CYS A 1 107 ? -0.815 3.501 0.868 1.00 96.06 107 CYS A CA 1
ATOM 813 C C . CYS A 1 107 ? 0.012 2.211 0.918 1.00 96.06 107 CYS A C 1
ATOM 815 O O . CYS A 1 107 ? 0.714 1.944 1.892 1.00 96.06 107 CYS A O 1
ATOM 817 N N . VAL A 1 108 ? -0.068 1.405 -0.139 1.00 98.12 108 VAL A N 1
ATOM 818 C CA . VAL A 1 108 ? 0.806 0.247 -0.331 1.00 98.12 108 VAL A CA 1
ATOM 819 C C . VAL A 1 108 ? 1.952 0.640 -1.246 1.00 98.12 108 VAL A C 1
ATOM 821 O O . VAL A 1 108 ? 1.729 0.982 -2.408 1.00 98.12 108 VAL A O 1
ATOM 824 N N . LEU A 1 109 ? 3.176 0.528 -0.741 1.00 97.88 109 LEU A N 1
ATOM 825 C CA . LEU A 1 109 ? 4.384 0.555 -1.554 1.00 97.88 109 LEU A CA 1
ATOM 826 C C . LEU A 1 109 ? 4.615 -0.858 -2.096 1.00 97.88 109 LEU A C 1
ATOM 828 O O . LEU A 1 109 ? 4.894 -1.787 -1.334 1.00 97.88 109 LEU A O 1
ATOM 832 N N . LEU A 1 110 ? 4.447 -1.019 -3.406 1.00 98.00 110 LEU A N 1
ATOM 833 C CA . LEU A 1 110 ? 4.624 -2.285 -4.110 1.00 98.00 110 LEU A CA 1
ATOM 834 C C . LEU A 1 110 ? 5.990 -2.268 -4.801 1.00 98.00 110 LEU A C 1
ATOM 836 O O . LEU A 1 110 ? 6.155 -1.684 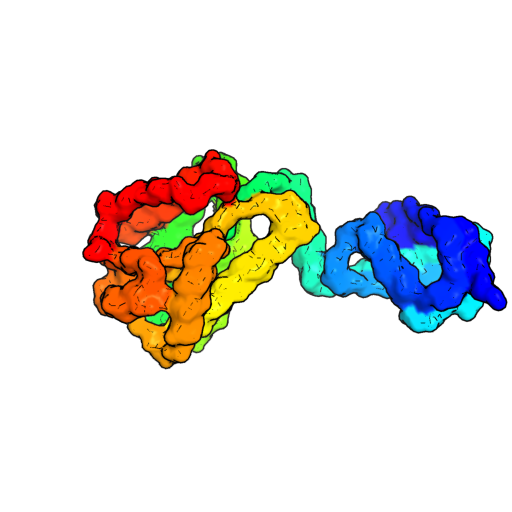-5.869 1.00 98.00 110 LEU A O 1
ATOM 840 N N . LEU A 1 111 ? 6.987 -2.847 -4.146 1.00 97.81 111 LEU A N 1
ATOM 841 C CA . LEU A 1 111 ? 8.394 -2.613 -4.449 1.00 97.81 111 LEU A CA 1
ATOM 842 C C . LEU A 1 111 ? 9.026 -3.813 -5.147 1.00 97.81 111 LEU A C 1
ATOM 844 O O . LEU A 1 111 ? 9.077 -4.913 -4.590 1.00 97.81 111 LEU A O 1
ATOM 848 N N . ASP A 1 112 ? 9.543 -3.580 -6.347 1.00 96.62 112 ASP A N 1
ATOM 849 C CA . ASP A 1 112 ? 10.372 -4.548 -7.046 1.00 96.62 112 ASP A CA 1
ATOM 850 C C . ASP A 1 112 ? 11.718 -4.689 -6.328 1.00 96.62 112 ASP A C 1
ATOM 852 O O . ASP A 1 112 ? 12.426 -3.713 -6.064 1.00 96.62 112 ASP A O 1
ATOM 856 N N . VAL A 1 113 ? 12.051 -5.922 -5.973 1.00 96.69 113 VAL A N 1
ATOM 857 C CA . VAL A 1 113 ? 13.342 -6.312 -5.409 1.00 96.69 113 VAL A CA 1
ATOM 858 C C . VAL A 1 113 ? 13.925 -7.477 -6.199 1.00 96.69 113 VAL A C 1
ATOM 860 O O . VAL A 1 113 ? 14.679 -8.267 -5.643 1.00 96.69 113 VAL A O 1
ATOM 863 N N . SER A 1 114 ? 13.561 -7.629 -7.470 1.00 95.44 114 SER A N 1
ATOM 864 C CA . SER A 1 114 ? 14.135 -8.619 -8.377 1.00 95.44 114 SER A CA 1
ATOM 865 C C . SER A 1 114 ? 15.614 -8.336 -8.659 1.00 95.44 114 SER A C 1
ATOM 867 O O . SER A 1 114 ? 16.158 -7.293 -8.295 1.00 95.44 114 SER A O 1
ATOM 869 N N . SER A 1 115 ? 16.311 -9.296 -9.268 1.00 94.12 115 SER A N 1
ATOM 870 C CA . SER A 1 115 ? 17.747 -9.169 -9.532 1.00 94.12 115 SER A CA 1
ATOM 871 C C . SER A 1 115 ? 18.123 -8.025 -10.484 1.00 94.12 115 SER A C 1
ATOM 873 O O . SER A 1 115 ? 19.276 -7.602 -10.431 1.00 94.12 115 SER A O 1
ATOM 875 N N . SER A 1 116 ? 17.205 -7.509 -11.313 1.00 92.06 116 SER A N 1
ATOM 876 C CA . SER A 1 116 ? 17.463 -6.338 -12.169 1.00 92.06 116 SER A CA 1
ATOM 877 C C . SER A 1 116 ? 17.693 -5.067 -11.351 1.00 92.06 116 SER A C 1
ATOM 879 O O . SER A 1 116 ? 18.609 -4.313 -11.659 1.00 92.06 116 SER A O 1
ATOM 881 N N . MET A 1 117 ? 17.012 -4.932 -10.208 1.00 93.31 117 MET A N 1
ATOM 882 C CA . MET A 1 117 ? 17.132 -3.777 -9.307 1.00 93.31 117 MET A CA 1
ATOM 883 C C . MET A 1 117 ? 18.496 -3.685 -8.592 1.00 93.31 117 MET A C 1
ATOM 885 O O . MET A 1 117 ? 18.734 -2.764 -7.801 1.00 93.31 117 MET A O 1
ATOM 889 N N . ALA A 1 118 ? 19.388 -4.664 -8.780 1.00 93.12 118 ALA A N 1
ATOM 890 C CA . ALA A 1 118 ? 20.682 -4.718 -8.113 1.00 93.12 118 ALA A CA 1
ATOM 891 C C . ALA A 1 118 ? 21.587 -3.539 -8.509 1.00 93.12 118 ALA A C 1
ATOM 893 O O . ALA A 1 118 ? 21.637 -3.116 -9.656 1.00 93.12 118 ALA A O 1
ATOM 894 N N . GLY A 1 119 ? 22.370 -3.036 -7.551 1.00 93.00 119 GLY A N 1
ATOM 895 C CA . GLY A 1 119 ? 23.249 -1.888 -7.776 1.00 93.00 119 GLY A CA 1
ATOM 896 C C . GLY A 1 119 ? 22.652 -0.607 -7.212 1.00 93.00 119 GLY A C 1
ATOM 897 O O . GLY A 1 119 ? 22.357 -0.553 -6.016 1.00 93.00 119 GLY A O 1
ATOM 898 N N . ASP A 1 120 ? 22.547 0.435 -8.028 1.00 91.75 120 ASP A N 1
ATOM 899 C CA . ASP A 1 120 ? 22.158 1.763 -7.550 1.00 91.75 120 ASP A CA 1
ATOM 900 C C . ASP A 1 120 ? 20.643 1.905 -7.374 1.00 91.75 120 ASP A C 1
ATOM 902 O O . ASP A 1 120 ? 20.222 2.493 -6.380 1.00 91.75 120 ASP A O 1
ATOM 906 N N . SER A 1 121 ? 19.824 1.251 -8.205 1.00 92.69 121 SER A N 1
ATOM 907 C CA . SER A 1 121 ? 18.360 1.247 -8.062 1.00 92.69 121 SER A CA 1
ATOM 908 C C . SER A 1 121 ? 17.880 0.813 -6.671 1.00 92.69 121 SER A C 1
ATOM 910 O O . SER A 1 121 ? 17.165 1.561 -6.002 1.00 92.69 121 SER A O 1
ATOM 912 N N . ILE A 1 122 ? 18.323 -0.340 -6.150 1.00 95.31 122 ILE A N 1
ATOM 913 C CA . ILE A 1 122 ? 17.935 -0.780 -4.797 1.00 95.31 122 ILE A CA 1
ATOM 914 C C . ILE A 1 122 ? 18.492 0.132 -3.688 1.00 95.31 122 ILE A C 1
ATOM 916 O O . ILE A 1 122 ? 17.873 0.267 -2.629 1.00 95.31 122 ILE A O 1
ATOM 920 N N . LYS A 1 123 ? 19.654 0.774 -3.888 1.00 94.62 123 LYS A N 1
ATOM 921 C CA . LYS A 1 123 ? 20.217 1.724 -2.910 1.00 94.62 123 LYS A CA 1
ATOM 922 C C . LYS A 1 123 ? 19.391 3.004 -2.859 1.00 94.62 123 LYS A C 1
ATOM 924 O O . LYS A 1 123 ? 19.081 3.470 -1.766 1.00 94.62 123 LYS A O 1
ATOM 929 N N . GLU A 1 124 ? 19.033 3.551 -4.015 1.00 93.75 124 GLU A N 1
ATOM 930 C CA . GLU A 1 124 ? 18.216 4.757 -4.114 1.00 93.75 124 GLU A CA 1
ATOM 931 C C . GLU A 1 124 ? 16.784 4.506 -3.644 1.00 93.75 124 GLU A C 1
ATOM 933 O O . GLU A 1 124 ? 16.233 5.335 -2.921 1.00 93.75 124 GLU A O 1
ATOM 938 N N . LEU A 1 125 ? 16.223 3.324 -3.918 1.00 94.25 125 LEU A N 1
ATOM 939 C CA . LEU A 1 125 ? 14.946 2.913 -3.343 1.00 94.25 125 LEU A CA 1
ATOM 940 C C . LEU A 1 125 ? 14.998 2.913 -1.807 1.00 94.25 125 LEU A C 1
ATOM 942 O O . LEU A 1 125 ? 14.140 3.513 -1.163 1.00 94.25 125 LEU A O 1
ATOM 946 N N . ASN A 1 126 ? 16.028 2.303 -1.209 1.00 95.69 126 ASN A N 1
ATOM 947 C CA . ASN A 1 126 ? 16.212 2.303 0.246 1.00 95.69 126 ASN A CA 1
ATOM 948 C C . ASN A 1 126 ? 16.341 3.724 0.825 1.00 95.69 126 ASN A C 1
ATOM 950 O O . ASN A 1 126 ? 15.709 4.026 1.835 1.00 95.69 126 ASN A O 1
ATOM 954 N N . LYS A 1 127 ? 17.133 4.603 0.194 1.00 93.50 127 LYS A N 1
ATOM 955 C CA . LYS A 1 127 ? 17.259 6.011 0.616 1.00 93.50 127 LYS A CA 1
ATOM 956 C C . LYS A 1 127 ? 15.923 6.744 0.518 1.00 93.50 127 LYS A C 1
ATOM 958 O O . LYS A 1 127 ? 15.543 7.457 1.439 1.00 93.50 127 LYS A O 1
ATOM 963 N N . GLY A 1 128 ? 15.197 6.530 -0.572 1.00 90.44 128 GLY A N 1
ATOM 964 C CA . GLY A 1 128 ? 13.904 7.147 -0.813 1.00 90.44 128 GLY A CA 1
ATOM 965 C C . GLY A 1 128 ? 12.838 6.765 0.216 1.00 90.44 128 GLY A C 1
ATOM 966 O O . GLY A 1 128 ? 12.068 7.624 0.638 1.00 90.44 128 GLY A O 1
ATOM 967 N N . LEU A 1 129 ? 12.841 5.519 0.706 1.00 93.62 129 LEU A N 1
ATOM 968 C CA . LEU A 1 129 ? 11.964 5.106 1.811 1.00 93.62 129 LEU A CA 1
ATOM 969 C C . LEU A 1 129 ? 12.249 5.871 3.112 1.00 93.62 129 LEU A C 1
ATOM 971 O O . LEU A 1 129 ? 11.314 6.168 3.855 1.00 93.62 129 LEU A O 1
ATOM 975 N N . VAL A 1 130 ? 13.516 6.207 3.378 1.00 93.19 130 VAL A N 1
ATOM 976 C CA . VAL A 1 130 ? 13.899 7.054 4.520 1.00 93.19 130 VAL A CA 1
ATOM 977 C C . VAL A 1 130 ? 13.385 8.476 4.320 1.00 93.19 130 VAL A C 1
ATOM 979 O O . VAL A 1 130 ? 12.693 8.994 5.190 1.00 93.19 130 VAL A O 1
ATOM 982 N N . THR A 1 131 ? 13.604 9.066 3.142 1.00 90.38 131 THR A N 1
ATOM 983 C CA . THR A 1 131 ? 13.092 10.406 2.809 1.00 90.38 131 THR A CA 1
ATOM 984 C C . THR A 1 131 ? 11.566 10.494 2.921 1.00 90.38 131 THR A C 1
ATOM 986 O O . THR A 1 131 ? 11.041 11.465 3.461 1.00 90.38 131 THR A O 1
ATOM 989 N N . LEU A 1 132 ? 10.840 9.472 2.454 1.00 88.94 132 LEU A N 1
ATOM 990 C CA . LEU A 1 132 ? 9.383 9.381 2.583 1.00 88.94 132 LEU A CA 1
ATOM 991 C C . LEU A 1 132 ? 8.941 9.400 4.050 1.00 88.94 132 LEU A C 1
ATOM 993 O O . LEU A 1 132 ? 8.027 10.136 4.413 1.00 88.94 132 LEU A O 1
ATOM 997 N N . GLN A 1 133 ? 9.588 8.592 4.893 1.00 92.00 133 GLN A N 1
ATOM 998 C CA . GLN A 1 133 ? 9.282 8.536 6.320 1.00 92.00 133 GLN A CA 1
ATOM 999 C C . GLN A 1 133 ? 9.537 9.893 6.989 1.00 92.00 133 GLN A C 1
ATOM 1001 O O . GLN A 1 133 ? 8.650 10.410 7.663 1.00 92.00 133 GLN A O 1
ATOM 1006 N N . GLU A 1 134 ? 10.713 10.487 6.777 1.00 90.12 134 GLU A N 1
ATOM 1007 C CA . GLU A 1 134 ? 11.082 11.783 7.356 1.00 90.12 134 GLU A CA 1
ATOM 1008 C C . GLU A 1 134 ? 10.099 12.887 6.947 1.00 90.12 134 GLU A C 1
ATOM 1010 O O . GLU A 1 134 ? 9.650 13.668 7.787 1.00 90.12 134 GLU A O 1
ATOM 1015 N N . ALA A 1 135 ? 9.710 12.936 5.672 1.00 86.94 135 ALA A N 1
ATOM 1016 C CA . ALA A 1 135 ? 8.765 13.930 5.178 1.00 86.94 135 ALA A CA 1
ATOM 1017 C C . ALA A 1 135 ? 7.364 13.761 5.792 1.00 86.94 135 ALA A C 1
ATOM 1019 O O . ALA A 1 135 ? 6.758 14.746 6.215 1.00 86.94 135 ALA A O 1
ATOM 1020 N N . LEU A 1 136 ? 6.857 12.527 5.885 1.00 87.88 136 LEU A N 1
ATOM 1021 C CA . LEU A 1 136 ? 5.515 12.260 6.413 1.00 87.88 136 LEU A CA 1
ATOM 1022 C C . LEU A 1 136 ? 5.420 12.415 7.937 1.00 87.88 136 LEU A C 1
ATOM 1024 O O . LEU A 1 136 ? 4.387 12.862 8.431 1.00 87.88 136 LEU A O 1
ATOM 1028 N N . VAL A 1 137 ? 6.475 12.079 8.687 1.00 89.88 137 VAL A N 1
ATOM 1029 C CA . VAL A 1 137 ? 6.519 12.273 10.150 1.00 89.88 137 VAL A CA 1
ATOM 1030 C C . VAL A 1 137 ? 6.518 13.761 10.510 1.00 89.88 137 VAL A C 1
ATOM 1032 O O . VAL A 1 137 ? 5.888 14.159 11.488 1.00 89.88 137 VAL A O 1
ATOM 1035 N N . ASN A 1 138 ? 7.168 14.598 9.698 1.00 86.81 138 ASN A N 1
ATOM 1036 C CA . ASN A 1 138 ? 7.208 16.046 9.906 1.00 86.81 138 ASN A CA 1
ATOM 1037 C C . ASN A 1 138 ? 5.891 16.763 9.545 1.00 86.81 138 ASN A C 1
ATOM 1039 O O . ASN A 1 138 ? 5.731 17.945 9.858 1.00 86.81 138 ASN A O 1
ATOM 1043 N N . ASP A 1 139 ? 4.927 16.076 8.925 1.00 86.44 139 ASP A N 1
ATOM 1044 C CA . ASP A 1 139 ? 3.588 16.604 8.669 1.00 86.44 139 ASP A CA 1
ATOM 1045 C C . ASP A 1 139 ? 2.612 16.149 9.766 1.00 86.44 139 ASP A C 1
ATOM 1047 O O . ASP A 1 139 ? 2.261 14.975 9.879 1.00 86.44 139 ASP A O 1
ATOM 1051 N N . SER A 1 140 ? 2.123 17.094 10.573 1.00 85.38 140 SER A N 1
ATOM 1052 C CA . SER A 1 140 ? 1.247 16.808 11.718 1.00 85.38 140 SER A CA 1
ATOM 1053 C C . SER A 1 140 ? -0.086 16.140 11.362 1.00 85.38 140 SER A C 1
ATOM 1055 O O . SER A 1 140 ? -0.656 15.455 12.207 1.00 85.38 140 SER A O 1
ATOM 1057 N N . VAL A 1 141 ? -0.594 16.314 10.137 1.00 85.12 141 VAL A N 1
ATOM 1058 C CA . VAL A 1 141 ? -1.846 15.684 9.688 1.00 85.12 141 VAL A CA 1
ATOM 1059 C C . VAL A 1 141 ? -1.554 14.344 9.025 1.00 85.12 141 VAL A C 1
ATOM 1061 O O . VAL A 1 141 ? -2.223 13.347 9.309 1.00 85.12 141 VAL A O 1
ATOM 1064 N N . ALA A 1 142 ? -0.539 14.294 8.159 1.00 85.44 142 ALA A N 1
ATOM 1065 C CA . ALA A 1 142 ? -0.149 13.048 7.511 1.00 85.44 142 ALA A CA 1
ATOM 1066 C C . ALA A 1 142 ? 0.330 12.011 8.533 1.00 85.44 142 ALA A C 1
ATOM 1068 O O . ALA A 1 142 ? 0.003 10.835 8.380 1.00 85.44 142 ALA A O 1
ATOM 1069 N N . SER A 1 143 ? 0.993 12.445 9.609 1.00 88.50 143 SER A N 1
ATOM 1070 C CA . SER A 1 143 ? 1.496 11.552 10.652 1.00 88.50 143 SER A CA 1
ATOM 1071 C C . SER A 1 143 ? 0.414 10.766 11.390 1.00 88.50 143 SER A C 1
ATOM 1073 O O . SER A 1 143 ? 0.643 9.633 11.814 1.00 88.50 143 SER A O 1
ATOM 1075 N N . LEU A 1 144 ? -0.792 11.333 11.480 1.00 86.44 144 LEU A N 1
ATOM 1076 C CA . LEU A 1 144 ? -1.953 10.699 12.100 1.00 86.44 144 LEU A CA 1
ATOM 1077 C C . LEU A 1 144 ? -2.781 9.876 11.109 1.00 86.44 144 LEU A C 1
ATOM 1079 O O . LEU A 1 144 ? -3.404 8.888 11.500 1.00 86.44 144 LEU A O 1
ATOM 1083 N N . ARG A 1 145 ? -2.821 10.281 9.838 1.00 90.62 145 ARG A N 1
ATOM 1084 C CA . ARG A 1 145 ? -3.765 9.740 8.850 1.00 90.62 145 ARG A CA 1
ATOM 1085 C C . ARG A 1 145 ? -3.136 8.728 7.895 1.00 90.62 145 ARG A C 1
ATOM 1087 O O . ARG A 1 145 ? -3.822 7.795 7.493 1.00 90.62 145 ARG A O 1
ATOM 1094 N N . VAL A 1 146 ? -1.873 8.889 7.501 1.00 93.06 146 VAL A N 1
ATOM 1095 C CA . VAL A 1 146 ? -1.225 8.017 6.508 1.00 93.06 146 VAL A CA 1
ATOM 1096 C C . VAL A 1 146 ? -0.798 6.700 7.148 1.00 93.06 146 VAL A C 1
ATOM 1098 O O . VAL A 1 146 ? -0.090 6.685 8.154 1.00 93.06 146 VAL A O 1
ATOM 1101 N N . GLU A 1 147 ? -1.198 5.595 6.521 1.00 94.81 147 GLU A N 1
ATOM 1102 C CA . GLU A 1 147 ? -0.711 4.258 6.855 1.00 94.81 147 GLU A CA 1
ATOM 1103 C C . GLU A 1 147 ? 0.072 3.678 5.680 1.00 94.81 147 GLU A C 1
ATOM 1105 O O . GLU A 1 147 ? -0.415 3.678 4.548 1.00 94.81 147 GLU A O 1
ATOM 1110 N N . ILE A 1 148 ? 1.269 3.161 5.952 1.00 95.88 148 ILE A N 1
ATOM 1111 C CA . ILE A 1 148 ? 2.146 2.557 4.949 1.00 95.88 148 ILE A CA 1
ATOM 1112 C C . ILE A 1 148 ? 2.146 1.041 5.127 1.00 95.88 148 ILE A C 1
ATOM 1114 O O . ILE A 1 148 ? 2.455 0.537 6.204 1.00 95.88 148 ILE A O 1
ATOM 1118 N N . GLY A 1 149 ? 1.821 0.318 4.058 1.00 97.12 149 GLY A N 1
ATOM 1119 C CA . GLY A 1 149 ? 2.107 -1.109 3.915 1.00 97.12 149 GLY A CA 1
ATOM 1120 C C . GLY A 1 149 ? 3.198 -1.317 2.867 1.00 97.12 149 GLY A C 1
ATOM 1121 O O . GLY A 1 149 ? 3.224 -0.606 1.862 1.00 97.12 149 GLY A O 1
ATOM 1122 N N . ILE A 1 150 ? 4.091 -2.288 3.070 1.00 97.94 150 ILE A N 1
ATOM 1123 C CA . ILE A 1 150 ? 5.134 -2.619 2.087 1.00 97.94 150 ILE A CA 1
ATOM 1124 C C . ILE A 1 150 ? 4.992 -4.063 1.644 1.00 97.94 150 ILE A C 1
ATOM 1126 O O . ILE A 1 150 ? 5.079 -4.994 2.449 1.00 97.94 150 ILE A O 1
ATOM 1130 N N . ILE A 1 151 ? 4.843 -4.236 0.335 1.00 98.31 151 ILE A N 1
ATOM 1131 C CA . ILE A 1 151 ? 4.929 -5.527 -0.335 1.00 98.31 151 ILE A CA 1
ATOM 1132 C C . ILE A 1 151 ? 6.148 -5.500 -1.240 1.00 98.31 151 ILE A C 1
ATOM 1134 O O . ILE A 1 151 ? 6.307 -4.586 -2.044 1.00 98.31 151 ILE A O 1
ATOM 1138 N N . THR A 1 152 ? 6.988 -6.520 -1.126 1.00 97.75 152 THR A N 1
ATOM 1139 C CA . THR A 1 152 ? 8.122 -6.724 -2.029 1.00 97.75 152 THR A CA 1
ATOM 1140 C C . THR A 1 152 ? 7.841 -7.883 -2.967 1.00 97.75 152 THR A C 1
ATOM 1142 O O . THR A 1 152 ? 7.264 -8.885 -2.529 1.00 97.75 152 THR A O 1
ATOM 1145 N N . PHE A 1 153 ? 8.299 -7.787 -4.212 1.00 96.50 153 PHE A N 1
ATOM 1146 C CA . PHE A 1 153 ? 8.277 -8.896 -5.162 1.00 96.50 153 PHE A CA 1
ATOM 1147 C C . PHE A 1 153 ? 9.640 -9.085 -5.826 1.00 96.50 153 PHE A C 1
ATOM 1149 O O . PHE A 1 153 ? 10.288 -8.124 -6.219 1.00 96.50 153 PHE A O 1
ATOM 1156 N N . GLY A 1 154 ? 10.092 -10.336 -5.875 1.00 93.38 154 GLY A N 1
ATOM 1157 C CA . GLY A 1 154 ? 11.456 -10.713 -6.242 1.00 93.38 154 GLY A CA 1
ATOM 1158 C C . GLY A 1 154 ? 11.589 -12.237 -6.293 1.00 93.38 154 GLY A C 1
ATOM 1159 O O . GLY A 1 154 ? 10.893 -12.942 -7.028 1.00 93.38 154 GLY A O 1
ATOM 1160 N N . SER A 1 155 ? 12.426 -12.776 -5.407 1.00 90.25 155 SER A N 1
ATOM 1161 C CA . SER A 1 155 ? 12.473 -14.216 -5.099 1.00 90.25 155 SER A CA 1
ATOM 1162 C C . SER A 1 155 ? 11.139 -14.758 -4.576 1.00 90.25 155 SER A C 1
ATOM 1164 O O . SER A 1 155 ? 10.792 -15.905 -4.842 1.00 90.25 155 SER A O 1
ATOM 1166 N N . ASP A 1 156 ? 10.393 -13.928 -3.848 1.00 91.94 156 ASP A N 1
ATOM 1167 C CA . ASP A 1 156 ? 9.071 -14.237 -3.308 1.00 91.94 156 ASP A CA 1
ATOM 1168 C C . ASP A 1 156 ? 8.194 -12.974 -3.316 1.00 91.94 156 ASP A C 1
ATOM 1170 O O . ASP A 1 156 ? 8.706 -11.859 -3.457 1.00 91.94 156 ASP A O 1
ATOM 1174 N N . VAL A 1 157 ? 6.878 -13.145 -3.180 1.00 95.56 157 VAL A N 1
ATOM 1175 C CA . VAL A 1 157 ? 5.897 -12.062 -3.050 1.00 95.56 157 VAL A CA 1
ATOM 1176 C C . VAL A 1 157 ? 5.365 -12.055 -1.629 1.00 95.56 157 VAL A C 1
ATOM 1178 O O . VAL A 1 157 ? 4.626 -12.952 -1.231 1.00 95.56 157 VAL A O 1
ATOM 1181 N N . ARG A 1 158 ? 5.697 -11.016 -0.862 1.00 94.88 158 ARG A N 1
ATOM 1182 C CA . ARG A 1 158 ? 5.308 -10.949 0.550 1.00 94.88 158 ARG A CA 1
ATOM 1183 C C . ARG A 1 158 ? 5.084 -9.527 1.033 1.00 94.88 158 ARG A C 1
ATOM 1185 O O . ARG A 1 158 ? 5.775 -8.598 0.615 1.00 94.88 158 ARG A O 1
ATOM 1192 N N . MET A 1 159 ? 4.146 -9.384 1.963 1.00 94.81 159 MET A N 1
ATOM 1193 C CA . MET A 1 159 ? 3.970 -8.169 2.750 1.00 94.81 159 MET A CA 1
ATOM 1194 C C . MET A 1 159 ? 4.999 -8.180 3.880 1.00 94.81 159 MET A C 1
ATOM 1196 O O . MET A 1 159 ? 4.873 -8.955 4.822 1.00 94.81 159 MET A O 1
ATOM 1200 N N . ILE A 1 160 ? 6.054 -7.377 3.747 1.00 93.88 160 ILE A N 1
ATOM 1201 C CA . ILE A 1 160 ? 7.135 -7.308 4.744 1.00 93.88 160 ILE A CA 1
ATOM 1202 C C . ILE A 1 160 ? 6.827 -6.330 5.880 1.00 93.88 160 ILE A C 1
ATOM 1204 O O . ILE A 1 160 ? 7.480 -6.373 6.916 1.00 93.88 160 ILE A O 1
ATOM 1208 N N . GLN A 1 161 ? 5.848 -5.452 5.670 1.00 92.94 161 GLN A N 1
ATOM 1209 C CA . GLN A 1 161 ? 5.348 -4.495 6.645 1.00 92.94 161 GLN A CA 1
ATOM 1210 C C . GLN A 1 161 ? 3.840 -4.381 6.443 1.00 92.94 161 GLN A C 1
ATOM 1212 O O . GLN A 1 161 ? 3.400 -3.998 5.355 1.00 92.94 161 GLN A O 1
ATOM 1217 N N . ASP A 1 162 ? 3.065 -4.721 7.473 1.00 93.06 162 ASP A N 1
ATOM 1218 C CA . ASP A 1 162 ? 1.621 -4.468 7.483 1.00 93.06 162 ASP A CA 1
ATOM 1219 C C . ASP A 1 162 ? 1.335 -2.966 7.659 1.00 93.06 162 ASP A C 1
ATOM 1221 O O . ASP A 1 162 ? 2.236 -2.203 8.017 1.00 93.06 162 ASP A O 1
ATOM 1225 N N . PHE A 1 163 ? 0.099 -2.537 7.403 1.00 93.38 163 PHE A N 1
ATOM 1226 C CA . PHE A 1 163 ? -0.324 -1.142 7.502 1.00 93.38 163 PHE A CA 1
ATOM 1227 C C . PHE A 1 163 ? -0.022 -0.565 8.882 1.00 93.38 163 PHE A C 1
ATOM 1229 O O . PHE A 1 163 ? -0.622 -0.960 9.883 1.00 93.38 163 PHE A O 1
ATOM 1236 N N . ILE A 1 164 ? 0.893 0.399 8.907 1.00 91.50 164 ILE A N 1
ATOM 1237 C CA . ILE A 1 164 ? 1.327 1.076 10.122 1.00 91.50 164 ILE A CA 1
ATOM 1238 C C . ILE A 1 164 ? 1.333 2.586 9.913 1.00 91.50 164 ILE A C 1
ATOM 1240 O O . ILE A 1 164 ? 1.596 3.061 8.804 1.00 91.50 164 ILE A O 1
ATOM 1244 N N . THR A 1 165 ? 1.039 3.351 10.965 1.00 89.81 165 THR A N 1
ATOM 1245 C CA . THR A 1 165 ? 1.170 4.811 10.901 1.00 89.81 165 THR A CA 1
ATOM 1246 C C . THR A 1 165 ? 2.629 5.202 10.688 1.00 89.81 165 THR A C 1
ATOM 1248 O O . THR A 1 165 ? 3.554 4.493 11.091 1.00 89.81 165 THR A O 1
ATOM 1251 N N . VAL A 1 166 ? 2.861 6.348 10.055 1.00 87.00 166 VAL A N 1
ATOM 1252 C CA . VAL A 1 166 ? 4.229 6.777 9.722 1.00 87.00 166 VAL A CA 1
ATOM 1253 C C . VAL A 1 166 ? 5.100 7.062 10.953 1.00 87.00 166 VAL A C 1
ATOM 1255 O O . VAL A 1 166 ? 6.319 6.953 10.858 1.00 87.00 166 VAL A O 1
ATOM 1258 N N . ASN A 1 167 ? 4.499 7.344 12.116 1.00 85.62 167 ASN A N 1
ATOM 1259 C CA . ASN A 1 167 ? 5.225 7.510 13.382 1.00 85.62 167 ASN A CA 1
ATOM 1260 C C . ASN A 1 167 ? 5.929 6.218 13.820 1.00 85.62 167 ASN A C 1
ATOM 1262 O O . ASN A 1 167 ? 7.061 6.245 14.317 1.00 85.62 167 ASN A O 1
ATOM 1266 N N . ASP A 1 168 ? 5.284 5.079 13.585 1.00 86.50 168 ASP A N 1
ATOM 1267 C CA . ASP A 1 168 ? 5.815 3.761 13.928 1.00 86.50 168 ASP A CA 1
ATOM 1268 C C . ASP A 1 168 ? 6.503 3.086 12.733 1.00 86.50 168 ASP A C 1
ATOM 1270 O O . ASP A 1 168 ? 7.256 2.127 12.904 1.00 86.50 168 ASP A O 1
ATOM 1274 N N . PHE A 1 169 ? 6.312 3.613 11.521 1.00 89.00 169 PHE A N 1
ATOM 1275 C CA . PHE A 1 169 ? 6.995 3.134 10.329 1.00 89.00 169 PHE A CA 1
ATOM 1276 C C . PHE A 1 169 ? 8.514 3.250 10.498 1.00 89.00 169 PHE A C 1
ATOM 1278 O O . PHE A 1 169 ? 9.055 4.304 10.848 1.00 89.00 169 PHE A O 1
ATOM 1285 N N . ARG A 1 170 ? 9.217 2.143 10.257 1.00 91.00 170 ARG A N 1
ATOM 1286 C CA . ARG A 1 170 ? 10.678 2.075 10.193 1.00 91.00 170 ARG A CA 1
ATOM 1287 C C . ARG A 1 170 ? 11.049 1.511 8.822 1.00 91.00 170 ARG A C 1
ATOM 1289 O O . ARG A 1 170 ? 10.764 0.339 8.576 1.00 91.00 170 ARG A O 1
ATOM 1296 N N . PRO A 1 171 ? 11.640 2.319 7.924 1.00 92.50 171 PRO A N 1
ATOM 1297 C CA . PRO A 1 171 ? 12.012 1.871 6.588 1.00 92.50 171 PRO A CA 1
ATOM 1298 C C . PRO A 1 171 ? 12.860 0.589 6.628 1.00 92.50 171 PRO A C 1
ATOM 1300 O O . PRO A 1 171 ? 13.915 0.577 7.270 1.00 92.50 171 PRO A O 1
ATOM 1303 N N . PRO A 1 172 ? 12.427 -0.503 5.972 1.00 93.50 172 PRO A N 1
ATOM 1304 C CA . PRO A 1 172 ? 13.206 -1.729 5.925 1.00 93.50 172 PRO A CA 1
ATOM 1305 C C . PRO A 1 172 ? 14.405 -1.563 4.991 1.00 93.50 172 PRO A C 1
ATOM 1307 O O . PRO A 1 172 ? 14.351 -0.822 4.011 1.00 93.50 172 PRO A O 1
ATOM 1310 N N . LYS A 1 173 ? 15.471 -2.327 5.245 1.00 94.81 173 LYS A N 1
ATOM 1311 C CA . LYS A 1 173 ? 16.579 -2.458 4.297 1.00 94.81 173 LYS A CA 1
ATOM 1312 C C . LYS A 1 173 ? 16.271 -3.562 3.288 1.00 94.81 173 LYS A C 1
ATOM 1314 O O . LYS A 1 173 ? 16.252 -4.742 3.631 1.00 94.81 173 LYS A O 1
ATOM 1319 N N . LEU A 1 174 ? 16.051 -3.168 2.043 1.00 95.88 174 LEU A N 1
ATOM 1320 C CA . LEU A 1 174 ? 15.743 -4.047 0.921 1.00 95.88 174 LEU A CA 1
ATOM 1321 C C . LEU A 1 174 ? 17.014 -4.549 0.234 1.00 95.88 174 LEU A C 1
ATOM 1323 O O . LEU A 1 174 ? 18.059 -3.894 0.258 1.00 95.88 174 LEU A O 1
ATOM 1327 N N . SER A 1 175 ? 16.931 -5.723 -0.388 1.00 95.31 175 SER A N 1
ATOM 1328 C CA . SER A 1 175 ? 18.014 -6.332 -1.167 1.00 95.31 175 SER A CA 1
ATOM 1329 C C . SER A 1 175 ? 17.446 -7.013 -2.406 1.00 95.31 175 SER A C 1
ATOM 1331 O O . SER A 1 175 ? 16.421 -7.685 -2.320 1.00 95.31 175 SER A O 1
ATOM 1333 N N . ALA A 1 176 ? 18.124 -6.828 -3.538 1.00 95.31 176 ALA A N 1
ATOM 1334 C CA . ALA A 1 176 ? 17.714 -7.354 -4.833 1.00 95.31 176 ALA A CA 1
ATOM 1335 C C . ALA A 1 176 ? 17.999 -8.862 -4.942 1.00 95.31 176 ALA A C 1
ATOM 1337 O O . ALA A 1 176 ? 19.116 -9.311 -4.680 1.00 95.31 176 ALA A O 1
ATOM 1338 N N . SER A 1 177 ? 16.995 -9.651 -5.316 1.00 91.88 177 SER A N 1
ATOM 1339 C CA . SER A 1 177 ? 17.087 -11.090 -5.549 1.00 91.88 177 SER A CA 1
ATOM 1340 C C . SER A 1 177 ? 15.887 -11.619 -6.339 1.00 91.88 177 SER A C 1
ATOM 1342 O O . SER A 1 177 ? 14.750 -11.193 -6.133 1.00 91.88 177 SER A O 1
ATOM 1344 N N . GLY A 1 178 ? 16.125 -12.636 -7.162 1.00 91.75 178 GLY A N 1
ATOM 1345 C CA . GLY A 1 178 ? 15.068 -13.412 -7.799 1.00 91.75 178 GLY A CA 1
ATOM 1346 C C . GLY A 1 178 ? 14.477 -12.727 -9.023 1.00 91.75 178 GLY A C 1
ATOM 1347 O O . GLY A 1 178 ? 15.174 -12.034 -9.760 1.00 91.75 178 GLY A O 1
ATOM 1348 N N . THR A 1 179 ? 13.198 -12.983 -9.275 1.00 91.00 179 THR A N 1
ATOM 1349 C CA . THR A 1 179 ? 12.540 -12.647 -10.546 1.00 91.00 179 THR A CA 1
ATOM 1350 C C . THR A 1 179 ? 11.411 -11.631 -10.339 1.00 91.00 179 THR A C 1
ATOM 1352 O O . THR A 1 179 ? 11.288 -11.113 -9.241 1.00 91.00 179 THR A O 1
ATOM 1355 N N . THR A 1 180 ? 10.574 -11.338 -11.336 1.00 91.75 180 THR A N 1
ATOM 1356 C CA . THR A 1 180 ? 9.608 -10.220 -11.275 1.00 91.75 180 THR A CA 1
ATOM 1357 C C . THR A 1 180 ? 8.140 -10.700 -11.294 1.00 91.75 180 THR A C 1
ATOM 1359 O O . THR A 1 180 ? 7.421 -10.443 -12.266 1.00 91.75 180 THR A O 1
ATOM 1362 N N . PRO A 1 181 ? 7.653 -11.411 -10.247 1.00 93.75 181 PRO A N 1
ATOM 1363 C CA . PRO A 1 181 ? 6.287 -11.952 -10.170 1.00 93.75 181 PRO A CA 1
ATOM 1364 C C . PRO A 1 181 ? 5.248 -10.863 -9.852 1.00 93.75 181 PRO A C 1
ATOM 1366 O O . PRO A 1 181 ? 4.609 -10.843 -8.794 1.00 93.75 181 PRO A O 1
ATOM 1369 N N . MET A 1 182 ? 5.133 -9.910 -10.770 1.00 95.88 182 MET A N 1
ATOM 1370 C CA . MET A 1 182 ? 4.392 -8.663 -10.622 1.00 95.88 182 MET A CA 1
ATOM 1371 C C . MET A 1 182 ? 2.880 -8.892 -10.525 1.00 95.88 182 MET A C 1
ATOM 1373 O O . MET A 1 182 ? 2.216 -8.245 -9.716 1.00 95.88 182 MET A O 1
ATOM 1377 N N . GLY A 1 183 ? 2.316 -9.830 -11.290 1.00 97.19 183 GLY A N 1
ATOM 1378 C CA . GLY A 1 183 ? 0.893 -10.164 -11.247 1.00 97.19 183 GLY A CA 1
ATOM 1379 C C . GLY A 1 183 ? 0.452 -10.631 -9.861 1.00 97.19 183 GLY A C 1
ATOM 1380 O O . GLY A 1 183 ? -0.509 -10.103 -9.292 1.00 97.19 183 GLY A O 1
ATOM 1381 N N . ARG A 1 184 ? 1.193 -11.573 -9.268 1.00 97.25 184 ARG A N 1
ATOM 1382 C CA . ARG A 1 184 ? 0.985 -12.021 -7.882 1.00 97.25 184 ARG A CA 1
ATOM 1383 C C . ARG A 1 184 ? 1.125 -10.876 -6.882 1.00 97.25 184 ARG A C 1
ATOM 1385 O O . ARG A 1 184 ? 0.308 -10.776 -5.969 1.00 97.25 184 ARG A O 1
ATOM 1392 N N . ALA A 1 185 ? 2.110 -10.000 -7.069 1.00 97.75 185 ALA A N 1
ATOM 1393 C CA . ALA A 1 185 ? 2.353 -8.859 -6.190 1.00 97.75 185 ALA A CA 1
ATOM 1394 C C . ALA A 1 185 ? 1.197 -7.848 -6.202 1.00 97.75 185 ALA A C 1
ATOM 1396 O O . ALA A 1 185 ? 0.705 -7.449 -5.144 1.00 97.75 185 ALA A O 1
ATOM 1397 N N . ILE A 1 186 ? 0.699 -7.503 -7.391 1.00 98.38 186 ILE A N 1
ATOM 1398 C CA . ILE A 1 186 ? -0.468 -6.633 -7.569 1.00 98.38 186 ILE A CA 1
ATOM 1399 C C . ILE A 1 186 ? -1.703 -7.261 -6.918 1.00 98.38 186 ILE A C 1
ATOM 1401 O O . ILE A 1 186 ? -2.432 -6.585 -6.194 1.00 98.38 186 ILE A O 1
ATOM 1405 N N . ASN A 1 187 ? -1.935 -8.557 -7.141 1.00 98.25 187 ASN A N 1
ATOM 1406 C CA . ASN A 1 187 ? -3.059 -9.268 -6.536 1.00 98.25 187 ASN A CA 1
ATOM 1407 C C . ASN A 1 187 ? -3.006 -9.217 -5.003 1.00 98.25 187 ASN A C 1
ATOM 1409 O O . ASN A 1 187 ? -3.997 -8.826 -4.386 1.00 98.25 187 ASN A O 1
ATOM 1413 N N . LEU A 1 188 ? -1.845 -9.514 -4.409 1.00 98.12 188 LEU A N 1
ATOM 1414 C CA . LEU A 1 188 ? -1.649 -9.441 -2.962 1.00 98.12 188 LEU A CA 1
ATOM 1415 C C . LEU A 1 188 ? -1.907 -8.027 -2.422 1.00 98.12 188 LEU A C 1
ATOM 1417 O O . LEU A 1 188 ? -2.584 -7.878 -1.407 1.00 98.12 188 LEU A O 1
ATOM 1421 N N . ALA A 1 189 ? -1.417 -6.988 -3.104 1.00 98.31 189 ALA A N 1
ATOM 1422 C CA . ALA A 1 189 ? -1.639 -5.599 -2.702 1.00 98.31 189 ALA A CA 1
ATOM 1423 C C . ALA A 1 189 ? -3.127 -5.224 -2.688 1.00 98.31 189 ALA A C 1
ATOM 1425 O O . ALA A 1 189 ? -3.607 -4.599 -1.739 1.00 98.31 189 ALA A O 1
ATOM 1426 N N . LEU A 1 190 ? -3.875 -5.637 -3.714 1.00 98.12 190 LEU A N 1
ATOM 1427 C CA . LEU A 1 190 ? -5.317 -5.402 -3.795 1.00 98.12 190 LEU A CA 1
ATOM 1428 C C . LEU A 1 190 ? -6.080 -6.145 -2.691 1.00 98.12 190 LEU A C 1
ATOM 1430 O O . LEU A 1 190 ? -6.990 -5.571 -2.091 1.00 98.12 190 LEU A O 1
ATOM 1434 N N . ASP A 1 191 ? -5.701 -7.392 -2.406 1.00 97.62 191 ASP A N 1
ATOM 1435 C CA . ASP A 1 191 ? -6.327 -8.204 -1.360 1.00 97.62 191 ASP A CA 1
ATOM 1436 C C . ASP A 1 191 ? -6.054 -7.630 0.036 1.00 97.62 191 ASP A C 1
ATOM 1438 O O . ASP A 1 191 ? -6.985 -7.471 0.829 1.00 97.62 191 ASP A O 1
ATOM 1442 N N . LYS A 1 192 ? -4.811 -7.213 0.308 1.00 97.31 192 LYS A N 1
ATOM 1443 C CA . LYS A 1 192 ? -4.426 -6.583 1.578 1.00 97.31 192 LYS A CA 1
ATOM 1444 C C . LYS A 1 192 ? -5.100 -5.237 1.809 1.00 97.31 192 LYS A C 1
ATOM 1446 O O . LYS A 1 192 ? -5.544 -4.955 2.920 1.00 97.31 192 LYS A O 1
ATOM 1451 N N . LEU A 1 193 ? -5.271 -4.431 0.765 1.00 96.19 193 LEU A N 1
ATOM 1452 C CA . LEU A 1 193 ? -6.063 -3.207 0.865 1.00 96.19 193 LEU A CA 1
ATOM 1453 C C . LEU A 1 193 ? -7.541 -3.480 1.143 1.00 96.19 193 LEU A C 1
ATOM 1455 O O . LEU A 1 193 ? -8.173 -2.737 1.894 1.00 96.19 193 LEU A O 1
ATOM 1459 N N . GLU A 1 194 ? -8.123 -4.515 0.539 1.00 94.81 194 GLU A N 1
ATOM 1460 C CA . GLU A 1 194 ? -9.509 -4.891 0.819 1.00 94.81 194 GLU A CA 1
ATOM 1461 C C . GLU A 1 194 ? -9.682 -5.384 2.260 1.00 94.81 194 GLU A C 1
ATOM 1463 O O . GLU A 1 194 ? -10.631 -4.975 2.930 1.00 94.81 194 GLU A O 1
ATOM 1468 N N . GLU A 1 195 ? -8.744 -6.189 2.758 1.00 92.94 195 GLU A N 1
ATOM 1469 C CA . GLU A 1 195 ? -8.682 -6.615 4.158 1.00 92.94 195 GLU A CA 1
ATOM 1470 C C . GLU A 1 195 ? -8.620 -5.406 5.103 1.00 92.94 195 GLU A C 1
ATOM 1472 O O . GLU A 1 195 ? -9.474 -5.260 5.982 1.00 92.94 195 GLU A O 1
ATOM 1477 N N . ARG A 1 196 ? -7.694 -4.469 4.865 1.00 93.88 196 ARG A N 1
ATOM 1478 C CA . ARG A 1 196 ? -7.540 -3.276 5.706 1.00 93.88 196 ARG A CA 1
ATOM 1479 C C . ARG A 1 196 ? -8.777 -2.371 5.683 1.00 93.88 196 ARG A C 1
ATOM 1481 O O . ARG A 1 196 ? -9.211 -1.895 6.729 1.00 93.88 196 ARG A O 1
ATOM 1488 N N . LYS A 1 197 ? -9.436 -2.210 4.529 1.00 91.88 197 LYS A N 1
ATOM 1489 C CA . LYS A 1 197 ? -10.716 -1.477 4.439 1.00 91.88 197 LYS A CA 1
ATOM 1490 C C . LYS A 1 197 ? -11.825 -2.104 5.282 1.00 91.88 197 LYS A C 1
ATOM 1492 O O . LYS A 1 197 ? -12.649 -1.376 5.834 1.00 91.88 197 LYS A O 1
ATOM 1497 N N . ARG A 1 198 ? -11.883 -3.437 5.379 1.00 90.38 198 ARG A N 1
ATOM 1498 C CA . ARG A 1 198 ? -12.853 -4.116 6.258 1.00 90.38 198 ARG A CA 1
ATOM 1499 C C . ARG A 1 198 ? -12.557 -3.829 7.723 1.00 90.38 198 ARG A C 1
ATOM 1501 O O . ARG A 1 198 ? -13.497 -3.569 8.468 1.00 90.38 198 ARG A O 1
ATOM 1508 N N . VAL A 1 199 ? -11.279 -3.806 8.104 1.00 87.00 199 VAL A N 1
ATOM 1509 C CA . VAL A 1 199 ? -10.843 -3.438 9.459 1.00 87.00 199 VAL A CA 1
ATOM 1510 C C . VAL A 1 199 ? -11.291 -2.019 9.816 1.00 87.00 199 VAL A C 1
ATOM 1512 O O . VAL A 1 199 ? -11.876 -1.831 10.879 1.00 87.00 199 VAL A O 1
ATOM 1515 N N . TYR A 1 200 ? -11.122 -1.040 8.922 1.00 88.88 200 TYR A N 1
ATOM 1516 C CA . TYR A 1 200 ? -11.614 0.321 9.173 1.00 88.88 200 TYR A CA 1
ATOM 1517 C C . TYR A 1 200 ? -13.131 0.360 9.375 1.00 88.88 200 TYR A C 1
ATOM 1519 O O . TYR A 1 200 ? -13.611 0.891 10.374 1.00 88.88 200 TYR A O 1
ATOM 1527 N N . LYS A 1 201 ? -13.892 -0.276 8.473 1.00 86.12 201 LYS A N 1
ATOM 1528 C CA . LYS A 1 201 ? -15.361 -0.324 8.549 1.00 86.12 201 LYS A CA 1
ATOM 1529 C C . LYS A 1 201 ? -15.860 -0.977 9.836 1.00 86.12 201 LYS A C 1
ATOM 1531 O O . LYS A 1 201 ? -16.800 -0.470 10.4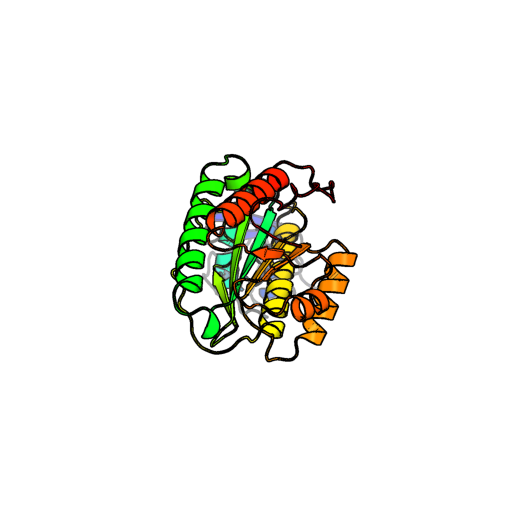37 1.00 86.12 201 LYS A O 1
ATOM 1536 N N . ALA A 1 202 ? -15.229 -2.070 10.262 1.00 82.00 202 ALA A N 1
ATOM 1537 C CA . ALA A 1 202 ? -15.583 -2.769 11.495 1.00 82.00 202 ALA A CA 1
ATOM 1538 C C . ALA A 1 202 ? -15.365 -1.908 12.752 1.00 82.00 202 ALA A C 1
ATOM 1540 O O . ALA A 1 202 ? -16.049 -2.111 13.749 1.00 82.00 202 ALA A O 1
ATOM 1541 N N . ASN A 1 203 ? -14.454 -0.933 12.688 1.00 82.94 203 ASN A N 1
ATOM 1542 C CA . ASN A 1 203 ? -14.116 -0.037 13.793 1.00 82.94 203 ASN A CA 1
ATOM 1543 C C . ASN A 1 203 ? -14.720 1.371 13.643 1.00 82.94 203 ASN A C 1
ATOM 1545 O O . ASN A 1 203 ? -14.380 2.263 14.412 1.00 82.94 203 ASN A O 1
ATOM 1549 N N . GLY A 1 204 ? -15.599 1.597 12.656 1.00 83.81 204 GLY A N 1
ATOM 1550 C CA . GLY A 1 204 ? -16.205 2.913 12.417 1.00 83.81 204 GLY A CA 1
ATOM 1551 C C . GLY A 1 204 ? -15.216 3.986 11.945 1.00 83.81 204 GLY A C 1
ATOM 1552 O O . GLY A 1 204 ? -15.505 5.174 12.058 1.00 83.81 204 GLY A O 1
ATOM 1553 N N . ILE A 1 205 ? -14.060 3.582 11.415 1.00 88.81 205 ILE A N 1
ATOM 1554 C CA . ILE A 1 205 ? -13.016 4.487 10.935 1.00 88.81 205 ILE A CA 1
ATOM 1555 C C . ILE A 1 205 ? -13.244 4.796 9.455 1.00 88.81 205 ILE A C 1
ATOM 1557 O O . ILE A 1 205 ? -13.345 3.900 8.612 1.00 88.81 205 ILE A O 1
ATOM 1561 N N . GLY A 1 206 ? -13.334 6.088 9.135 1.00 88.44 206 GLY A N 1
ATOM 1562 C CA . GLY A 1 206 ? -13.363 6.563 7.753 1.00 88.44 206 GLY A CA 1
ATOM 1563 C C . GLY A 1 206 ? -12.021 6.328 7.059 1.00 88.44 206 GLY A C 1
ATOM 1564 O O . GLY A 1 206 ? -10.978 6.263 7.709 1.00 88.44 206 GLY A O 1
ATOM 1565 N N . TYR A 1 207 ? -12.019 6.216 5.733 1.00 91.44 207 TYR A N 1
ATOM 1566 C CA . TYR A 1 207 ? -10.773 6.106 4.980 1.00 91.44 207 TYR A CA 1
ATOM 1567 C C . TYR A 1 207 ? -10.853 6.810 3.628 1.00 91.44 207 TYR A C 1
ATOM 1569 O O . TYR A 1 207 ? -11.876 6.769 2.948 1.00 91.44 207 TYR A O 1
ATOM 1577 N N . TYR A 1 208 ? -9.740 7.411 3.220 1.00 90.81 208 TYR A N 1
ATOM 1578 C CA . TYR A 1 208 ? -9.565 7.975 1.886 1.00 90.81 208 TYR A CA 1
ATOM 1579 C C . TYR A 1 208 ? -9.342 6.860 0.863 1.00 90.81 208 TYR A C 1
ATOM 1581 O O . TYR A 1 208 ? -8.825 5.794 1.201 1.00 90.81 208 TYR A O 1
ATOM 1589 N N . ARG A 1 209 ? -9.650 7.115 -0.418 1.00 91.38 209 ARG A N 1
ATOM 1590 C CA . ARG A 1 209 ? -9.395 6.163 -1.518 1.00 91.38 209 ARG A CA 1
ATOM 1591 C C . ARG A 1 209 ? -7.966 5.585 -1.434 1.00 91.38 209 ARG A C 1
ATOM 1593 O O . ARG A 1 209 ? -7.025 6.346 -1.622 1.00 91.38 209 ARG A O 1
ATOM 1600 N N . PRO A 1 210 ? -7.758 4.282 -1.208 1.00 94.25 210 PRO A N 1
ATOM 1601 C CA . PRO A 1 210 ? -6.415 3.738 -1.026 1.00 94.25 210 PRO A CA 1
ATOM 1602 C C . PRO A 1 210 ? -5.493 3.899 -2.229 1.00 94.25 210 PRO A C 1
ATOM 1604 O O . PRO A 1 210 ? -5.967 3.917 -3.371 1.00 94.25 210 PRO A O 1
ATOM 1607 N N . TRP A 1 211 ? -4.185 3.964 -1.981 1.00 94.94 211 TRP A N 1
ATOM 1608 C CA 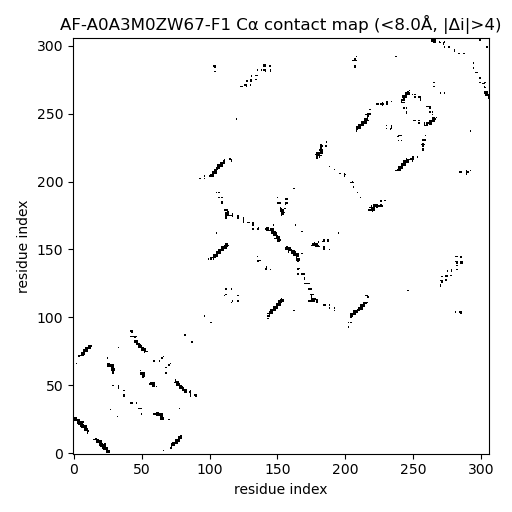. TRP A 1 211 ? -3.153 4.030 -3.018 1.00 94.94 211 TRP A CA 1
ATOM 1609 C C . TRP A 1 211 ? -2.339 2.740 -3.093 1.00 94.94 211 TRP A C 1
ATOM 1611 O O . TRP A 1 211 ? -1.998 2.151 -2.071 1.00 94.94 211 TRP A O 1
ATOM 1621 N N . ILE A 1 212 ? -2.011 2.322 -4.314 1.00 97.25 212 ILE A N 1
ATOM 1622 C CA . ILE A 1 212 ? -0.912 1.395 -4.592 1.00 97.25 212 ILE A CA 1
ATOM 1623 C C . ILE A 1 212 ? 0.107 2.171 -5.414 1.00 97.25 212 ILE A C 1
ATOM 1625 O O . ILE A 1 212 ? -0.225 2.675 -6.487 1.00 97.25 212 ILE A O 1
ATOM 1629 N N . PHE A 1 213 ? 1.329 2.265 -4.907 1.00 95.75 213 PHE A N 1
ATOM 1630 C CA . PHE A 1 213 ? 2.447 2.918 -5.568 1.00 95.75 213 PHE A CA 1
ATOM 1631 C C . PHE A 1 213 ? 3.498 1.861 -5.901 1.00 95.75 213 PHE A C 1
ATOM 1633 O O . PHE A 1 213 ? 4.226 1.395 -5.023 1.00 95.75 213 PHE A O 1
ATOM 1640 N N . MET A 1 214 ? 3.505 1.420 -7.157 1.00 97.19 214 MET A N 1
ATOM 1641 C CA . MET A 1 214 ? 4.396 0.379 -7.651 1.00 97.19 214 MET A CA 1
ATOM 1642 C C . MET A 1 214 ? 5.661 0.988 -8.246 1.00 97.19 214 MET A C 1
ATOM 1644 O O . MET A 1 214 ? 5.562 1.893 -9.070 1.00 97.19 214 MET A O 1
ATOM 1648 N N . ILE A 1 215 ? 6.826 0.467 -7.864 1.00 96.25 215 ILE A N 1
ATOM 1649 C CA . ILE A 1 215 ? 8.135 0.873 -8.394 1.00 96.25 215 ILE A CA 1
ATOM 1650 C C . ILE A 1 215 ? 8.823 -0.375 -8.945 1.00 96.25 215 ILE A C 1
ATOM 1652 O O . ILE A 1 215 ? 8.978 -1.345 -8.204 1.00 96.25 215 ILE A O 1
ATOM 1656 N N . THR A 1 216 ? 9.210 -0.357 -10.221 1.00 94.88 216 THR A N 1
ATOM 1657 C CA . THR A 1 216 ? 9.833 -1.500 -10.912 1.00 94.88 216 THR A CA 1
ATOM 1658 C C . THR A 1 216 ? 10.726 -1.046 -12.062 1.00 94.88 216 THR A C 1
ATOM 1660 O O . THR A 1 216 ? 10.447 -0.030 -12.702 1.00 94.88 216 THR A O 1
ATOM 1663 N N . ASP A 1 217 ? 11.794 -1.794 -12.328 1.00 87.81 217 ASP A N 1
ATOM 1664 C CA . ASP A 1 217 ? 12.666 -1.642 -13.499 1.00 87.81 217 ASP A CA 1
ATOM 1665 C C . ASP A 1 217 ? 12.421 -2.717 -14.573 1.00 87.81 217 ASP A C 1
ATOM 1667 O O . ASP A 1 217 ? 13.075 -2.716 -15.616 1.00 87.81 217 ASP A O 1
ATOM 1671 N N . GLY A 1 218 ? 11.486 -3.638 -14.320 1.00 79.25 218 GLY A N 1
ATOM 1672 C CA . GLY A 1 218 ? 11.388 -4.908 -15.025 1.00 79.25 218 GLY A CA 1
ATOM 1673 C C . GLY A 1 218 ? 10.032 -5.187 -15.667 1.00 79.25 218 GLY A C 1
ATOM 1674 O O . GLY A 1 218 ? 9.069 -4.422 -15.577 1.00 79.25 218 GLY A O 1
ATOM 1675 N N . GLU A 1 219 ? 9.969 -6.336 -16.337 1.00 87.31 219 GLU A N 1
ATOM 1676 C CA . GLU A 1 219 ? 8.753 -6.867 -16.948 1.00 87.31 219 GLU A CA 1
ATOM 1677 C C . GLU A 1 219 ? 8.116 -7.953 -16.072 1.00 87.31 219 GLU A C 1
ATOM 1679 O O . GLU A 1 219 ? 8.828 -8.746 -15.452 1.00 87.31 219 GLU A O 1
ATOM 1684 N N . PRO A 1 220 ? 6.775 -8.042 -16.039 1.00 88.19 220 PRO A N 1
ATOM 1685 C CA . PRO A 1 220 ? 6.087 -9.125 -15.359 1.00 88.19 220 PRO A CA 1
ATOM 1686 C C . PRO A 1 220 ? 6.468 -10.475 -15.979 1.00 88.19 220 PRO A C 1
ATOM 1688 O O . PRO A 1 220 ? 6.440 -10.642 -17.198 1.00 88.19 220 PRO A O 1
ATOM 1691 N N . ASN A 1 221 ? 6.760 -11.464 -15.137 1.00 89.06 221 ASN A N 1
ATOM 1692 C CA . ASN A 1 221 ? 7.132 -12.813 -15.576 1.00 89.06 221 ASN A CA 1
ATOM 1693 C C . ASN A 1 221 ? 6.111 -13.902 -15.200 1.00 89.06 221 ASN A C 1
ATOM 1695 O O . ASN A 1 221 ? 6.411 -15.096 -15.260 1.00 89.06 221 ASN A O 1
ATOM 1699 N N . ASP A 1 222 ? 4.915 -13.491 -14.784 1.00 92.12 222 ASP A N 1
ATOM 1700 C CA . ASP A 1 222 ? 3.816 -14.343 -14.347 1.00 92.12 222 ASP A CA 1
ATOM 1701 C C . ASP A 1 222 ? 2.496 -13.986 -15.060 1.00 92.12 222 ASP A C 1
ATOM 1703 O O . ASP A 1 222 ? 2.472 -13.230 -16.031 1.00 92.12 222 ASP A O 1
ATOM 1707 N N . GLU A 1 223 ? 1.377 -14.568 -14.616 1.00 92.62 223 GLU A N 1
ATOM 1708 C CA . GLU A 1 223 ? 0.041 -14.297 -15.171 1.00 92.62 223 GLU A CA 1
ATOM 1709 C C . GLU A 1 223 ? -0.482 -12.938 -14.675 1.00 92.62 223 GLU A C 1
ATOM 1711 O O . GLU A 1 223 ? -1.334 -12.835 -13.794 1.00 92.62 223 GLU A O 1
ATOM 1716 N N . TRP A 1 224 ? 0.081 -11.860 -15.217 1.00 95.69 224 TRP A N 1
ATOM 1717 C CA . TRP A 1 224 ? -0.212 -10.485 -14.813 1.00 95.69 224 TRP A CA 1
ATOM 1718 C C . TRP A 1 224 ? -1.509 -9.937 -15.427 1.00 95.69 224 TRP A C 1
ATOM 1720 O O . TRP A 1 224 ? -2.062 -8.951 -14.935 1.00 95.69 224 TRP A O 1
ATOM 1730 N N . GLN A 1 225 ? -2.040 -10.565 -16.480 1.00 97.44 225 GLN A N 1
ATOM 1731 C CA . GLN A 1 225 ? -3.225 -10.093 -17.196 1.00 97.44 225 GLN A CA 1
ATOM 1732 C C . GLN A 1 225 ? -4.481 -10.119 -16.312 1.00 97.44 225 GLN A C 1
ATOM 1734 O O . GLN A 1 225 ? -5.309 -9.203 -16.389 1.00 97.44 225 GLN A O 1
ATOM 1739 N N . SER A 1 226 ? -4.644 -11.133 -15.454 1.00 96.25 226 SER A N 1
ATOM 1740 C CA . SER A 1 226 ? -5.715 -11.164 -14.451 1.00 96.25 226 SER A CA 1
ATOM 1741 C C . SER A 1 226 ? -5.588 -10.013 -13.446 1.00 96.25 226 SER A C 1
ATOM 1743 O O . SER A 1 226 ? -6.579 -9.330 -13.162 1.00 96.25 226 SER A O 1
ATOM 1745 N N . ALA A 1 227 ? -4.370 -9.726 -12.983 1.00 97.12 227 ALA A N 1
ATOM 1746 C CA . ALA A 1 227 ? -4.083 -8.616 -12.081 1.00 97.12 227 ALA A CA 1
ATOM 1747 C C . ALA A 1 227 ? -4.390 -7.257 -12.735 1.00 97.12 227 ALA A C 1
ATOM 1749 O O . ALA A 1 227 ? -5.090 -6.433 -12.145 1.00 97.12 227 ALA A O 1
ATOM 1750 N N . ALA A 1 228 ? -3.987 -7.056 -13.994 1.00 97.62 228 ALA A N 1
ATOM 1751 C CA . ALA A 1 228 ? -4.307 -5.860 -14.774 1.00 97.62 228 ALA A CA 1
ATOM 1752 C C . ALA A 1 228 ? -5.824 -5.644 -14.907 1.00 97.62 228 ALA A C 1
ATOM 1754 O O . ALA A 1 228 ? -6.325 -4.536 -14.702 1.00 97.62 228 ALA A O 1
ATOM 1755 N N . LYS A 1 229 ? -6.600 -6.705 -15.179 1.00 98.12 229 LYS A N 1
ATOM 1756 C CA . LYS A 1 229 ? -8.073 -6.621 -15.206 1.00 98.12 229 LYS A CA 1
ATOM 1757 C C . LYS A 1 229 ? -8.642 -6.178 -13.855 1.00 98.12 229 LYS A C 1
ATOM 1759 O O . LYS A 1 229 ? -9.564 -5.359 -13.827 1.00 98.12 229 LYS A O 1
ATOM 1764 N N . ARG A 1 230 ? -8.101 -6.684 -12.739 1.00 97.94 230 ARG A N 1
ATOM 1765 C CA . ARG A 1 230 ? -8.520 -6.276 -11.386 1.00 97.94 230 ARG A CA 1
ATOM 1766 C C . ARG A 1 230 ? -8.182 -4.815 -11.101 1.00 97.94 230 ARG A C 1
ATOM 1768 O O . ARG A 1 230 ? -9.063 -4.101 -10.628 1.00 97.94 230 ARG A O 1
ATOM 1775 N N . VAL A 1 231 ? -6.972 -4.360 -11.437 1.00 97.69 231 VAL A N 1
ATOM 1776 C CA . VAL A 1 231 ? -6.561 -2.950 -11.308 1.00 97.69 231 VAL A CA 1
ATOM 1777 C C . VAL A 1 231 ? -7.527 -2.050 -12.071 1.00 97.69 231 VAL A C 1
ATOM 1779 O O . VAL A 1 231 ? -8.141 -1.169 -11.471 1.00 97.69 231 VAL A O 1
ATOM 1782 N N . LYS A 1 232 ? -7.757 -2.330 -13.361 1.00 97.38 232 LYS A N 1
ATOM 1783 C CA . LYS A 1 232 ? -8.657 -1.537 -14.215 1.00 97.38 232 LYS A CA 1
ATOM 1784 C C .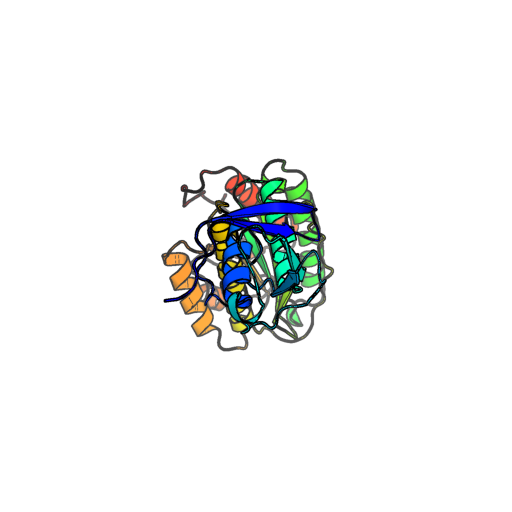 LYS A 1 232 ? -10.077 -1.461 -13.665 1.00 97.38 232 LYS A C 1
ATOM 1786 O O . LYS A 1 232 ? -10.677 -0.386 -13.638 1.00 97.38 232 LYS A O 1
ATOM 1791 N N . LYS A 1 233 ? -10.611 -2.588 -13.186 1.00 97.69 233 LYS A N 1
ATOM 1792 C CA . LYS A 1 233 ? -11.935 -2.640 -12.556 1.00 97.69 233 LYS A CA 1
ATOM 1793 C C . LYS A 1 233 ? -11.994 -1.778 -11.292 1.00 97.69 233 LYS A C 1
ATOM 1795 O O . LYS A 1 233 ? -12.899 -0.960 -11.159 1.00 97.69 233 LYS A O 1
ATOM 1800 N N . LEU A 1 234 ? -11.046 -1.948 -10.373 1.00 96.50 234 LEU A N 1
ATOM 1801 C CA . LEU A 1 234 ? -11.075 -1.281 -9.068 1.00 96.50 234 LEU A CA 1
ATOM 1802 C C . LEU A 1 234 ? -10.755 0.218 -9.158 1.00 96.50 234 LEU A C 1
ATOM 1804 O O . LEU A 1 234 ? -11.323 0.997 -8.397 1.00 96.50 234 LEU A O 1
ATOM 1808 N N . GLU A 1 235 ? -9.913 0.636 -10.103 1.00 94.12 235 GLU A N 1
ATOM 1809 C CA . GLU A 1 235 ? -9.699 2.051 -10.436 1.00 94.12 235 GLU A CA 1
ATOM 1810 C C . GLU A 1 235 ? -10.971 2.700 -10.989 1.00 94.12 235 GLU A C 1
ATOM 1812 O O . GLU A 1 235 ? -11.353 3.777 -10.530 1.00 94.12 235 GLU A O 1
ATOM 1817 N N . LYS A 1 236 ? -11.666 2.027 -11.921 1.00 93.06 236 LYS A N 1
ATOM 1818 C CA . LYS A 1 236 ? -12.944 2.500 -12.480 1.00 93.06 236 LYS A CA 1
ATOM 1819 C C . LYS A 1 236 ? -14.032 2.618 -11.411 1.00 93.06 236 LYS A C 1
ATOM 1821 O O . LYS A 1 236 ? -14.812 3.561 -11.429 1.00 93.06 236 LYS A O 1
ATOM 1826 N N . GLU A 1 237 ? -14.064 1.682 -10.467 1.00 94.19 237 GLU A N 1
ATOM 1827 C CA . GLU A 1 237 ? -14.954 1.713 -9.298 1.00 94.19 237 GLU A CA 1
ATOM 1828 C C . GLU A 1 237 ? -14.487 2.696 -8.207 1.00 94.19 237 GLU A C 1
ATOM 1830 O O . GLU A 1 237 ? -15.080 2.730 -7.131 1.00 94.19 237 GLU A O 1
ATOM 1835 N N . LYS A 1 238 ? -13.412 3.463 -8.447 1.00 90.56 238 LYS A N 1
ATOM 1836 C CA . LYS A 1 238 ? -12.801 4.409 -7.499 1.00 90.56 238 LYS A CA 1
ATOM 1837 C C . LYS A 1 238 ? -12.387 3.781 -6.157 1.00 90.56 238 LYS A C 1
ATOM 1839 O O . LYS A 1 238 ? -12.199 4.471 -5.162 1.00 90.56 238 LYS A O 1
ATOM 1844 N N . LYS A 1 239 ? -12.170 2.462 -6.120 1.00 92.06 239 LYS A N 1
ATOM 1845 C CA . LYS A 1 239 ? -11.807 1.705 -4.907 1.00 92.06 239 LYS A CA 1
ATOM 1846 C C . LYS A 1 239 ? -10.320 1.735 -4.569 1.00 92.06 239 LYS A C 1
ATOM 1848 O O . LYS A 1 239 ? -9.965 1.387 -3.445 1.00 92.06 239 LYS A O 1
ATOM 1853 N N . VAL A 1 240 ? -9.471 2.083 -5.532 1.00 94.38 240 VAL A N 1
ATOM 1854 C CA . VAL A 1 240 ? -8.011 2.211 -5.391 1.00 94.38 240 VAL A CA 1
ATOM 1855 C C . VAL A 1 240 ? -7.490 3.172 -6.458 1.00 94.38 240 VAL A C 1
ATOM 1857 O O . VAL A 1 240 ? -8.095 3.276 -7.523 1.00 94.38 240 VAL A O 1
ATOM 1860 N N . ALA A 1 241 ? -6.424 3.915 -6.181 1.00 93.00 241 ALA A N 1
ATOM 1861 C CA . ALA A 1 241 ? -5.623 4.586 -7.204 1.00 93.00 241 ALA A CA 1
ATOM 1862 C C . ALA A 1 241 ? -4.291 3.841 -7.346 1.00 93.00 241 ALA A C 1
ATOM 1864 O O . ALA A 1 241 ? -3.611 3.616 -6.345 1.00 93.00 241 ALA A O 1
ATOM 1865 N N . PHE A 1 242 ? -3.953 3.424 -8.561 1.00 95.00 242 PHE A N 1
ATOM 1866 C CA . PHE A 1 242 ? -2.790 2.602 -8.857 1.00 95.00 242 PHE A CA 1
ATOM 1867 C C . PHE A 1 242 ? -1.793 3.407 -9.691 1.00 95.00 242 PHE A C 1
ATOM 1869 O O . PHE A 1 242 ? -2.078 3.814 -10.817 1.00 95.00 242 PHE A O 1
ATOM 1876 N N . PHE A 1 243 ? -0.609 3.627 -9.136 1.00 93.75 243 PHE A N 1
ATOM 1877 C CA . PHE A 1 243 ? 0.484 4.333 -9.788 1.00 93.75 243 PHE A CA 1
ATOM 1878 C C . PHE A 1 243 ? 1.576 3.330 -10.131 1.00 93.75 243 PHE A C 1
ATOM 1880 O O . PHE A 1 243 ? 2.062 2.627 -9.249 1.00 93.75 243 PHE A O 1
ATOM 1887 N N . ALA A 1 244 ? 1.950 3.270 -11.406 1.00 94.38 244 ALA A N 1
ATOM 1888 C CA . ALA A 1 244 ? 3.099 2.506 -11.868 1.00 94.38 244 ALA A CA 1
ATOM 1889 C C . ALA A 1 244 ? 4.248 3.471 -12.156 1.00 94.38 244 ALA A C 1
ATOM 1891 O O . ALA A 1 244 ? 4.103 4.367 -12.990 1.00 94.38 244 ALA A O 1
ATOM 1892 N N . VAL A 1 245 ? 5.370 3.282 -11.469 1.00 94.00 245 VAL A N 1
ATOM 1893 C CA . VAL A 1 245 ? 6.611 4.013 -11.699 1.00 94.00 245 VAL A CA 1
ATOM 1894 C C . VAL A 1 245 ? 7.640 3.061 -12.286 1.00 94.00 245 VAL A C 1
ATOM 1896 O O . VAL A 1 245 ? 8.052 2.099 -11.637 1.00 94.00 245 VAL A O 1
ATOM 1899 N N . GLY A 1 246 ? 8.034 3.347 -13.521 1.00 93.81 246 GLY A N 1
ATOM 1900 C CA . GLY A 1 246 ? 9.137 2.675 -14.187 1.00 93.81 246 GLY A CA 1
ATOM 1901 C C . GLY A 1 246 ? 10.453 3.356 -13.840 1.00 93.81 246 GLY A C 1
ATOM 1902 O O . GLY A 1 246 ? 10.558 4.581 -13.944 1.00 93.81 246 GLY A O 1
ATOM 1903 N N . VAL A 1 247 ? 11.458 2.581 -13.449 1.00 91.62 247 VAL A N 1
ATOM 1904 C CA . VAL A 1 247 ? 12.819 3.076 -13.207 1.00 91.62 247 VAL A CA 1
ATOM 1905 C C . VAL A 1 247 ? 13.785 2.471 -14.220 1.00 91.62 247 VAL A C 1
ATOM 1907 O O . VAL A 1 247 ? 13.533 1.400 -14.767 1.00 91.62 247 VAL A O 1
ATOM 1910 N N . GLU A 1 248 ? 14.857 3.198 -14.534 1.00 87.12 248 GLU A N 1
ATOM 1911 C CA . GLU A 1 248 ? 15.861 2.798 -15.529 1.00 87.12 248 GLU A CA 1
ATOM 1912 C C . GLU A 1 248 ? 15.246 2.325 -16.869 1.00 87.12 248 GLU A C 1
ATOM 1914 O O . GLU A 1 248 ? 14.669 3.121 -17.625 1.00 87.12 248 GLU A O 1
ATOM 1919 N N . ASN A 1 249 ? 15.373 1.028 -17.165 1.00 85.31 249 ASN A N 1
ATOM 1920 C CA . ASN A 1 249 ? 14.991 0.392 -18.423 1.00 85.31 249 ASN A CA 1
ATOM 1921 C C . ASN A 1 249 ? 13.596 -0.254 -18.383 1.00 85.31 249 ASN A C 1
ATOM 1923 O O . ASN A 1 249 ? 13.290 -1.076 -19.246 1.00 85.31 249 ASN A O 1
ATOM 1927 N N . ALA A 1 250 ? 12.749 0.128 -17.421 1.00 91.25 250 ALA A N 1
ATOM 1928 C CA . ALA A 1 250 ? 11.383 -0.375 -17.310 1.00 91.25 250 ALA A CA 1
ATOM 1929 C C . ALA A 1 250 ? 10.614 -0.316 -18.640 1.00 91.25 250 ALA A C 1
ATOM 1931 O O . ALA A 1 250 ? 10.620 0.700 -19.349 1.00 91.25 250 ALA A O 1
ATOM 1932 N N . ASN A 1 251 ? 9.882 -1.391 -18.945 1.00 92.62 251 ASN A N 1
ATOM 1933 C CA . ASN A 1 251 ? 9.015 -1.448 -20.115 1.00 92.62 251 ASN A CA 1
ATOM 1934 C C . ASN A 1 251 ? 7.725 -0.647 -19.866 1.00 92.62 251 ASN A C 1
ATOM 193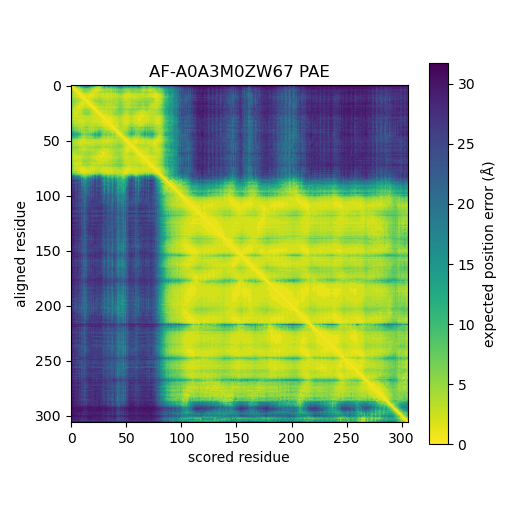6 O O . ASN A 1 251 ? 6.729 -1.153 -19.344 1.00 92.62 251 ASN A O 1
ATOM 1940 N N . MET A 1 252 ? 7.748 0.620 -20.274 1.00 93.62 252 MET A N 1
ATOM 1941 C CA . MET A 1 252 ? 6.632 1.550 -20.090 1.00 93.62 252 MET A CA 1
ATOM 1942 C C . MET A 1 252 ? 5.365 1.133 -20.850 1.00 93.62 252 MET A C 1
ATOM 1944 O O . MET A 1 252 ? 4.263 1.349 -20.347 1.00 93.62 252 MET A O 1
ATOM 1948 N N . GLU A 1 253 ? 5.499 0.494 -22.017 1.00 94.00 253 GLU A N 1
ATOM 1949 C CA . GLU A 1 253 ? 4.354 -0.018 -22.783 1.00 94.00 253 GLU A CA 1
ATOM 1950 C C . GLU A 1 253 ? 3.638 -1.121 -22.000 1.00 94.00 253 GLU A C 1
ATOM 1952 O O . GLU A 1 253 ? 2.419 -1.086 -21.823 1.00 94.00 253 GLU A O 1
ATOM 1957 N N . ARG A 1 254 ? 4.405 -2.050 -21.424 1.00 94.38 254 ARG A N 1
ATOM 1958 C CA . ARG A 1 254 ? 3.862 -3.116 -20.582 1.00 94.38 254 ARG A CA 1
ATOM 1959 C C . ARG A 1 254 ? 3.206 -2.566 -19.317 1.00 94.38 254 ARG A C 1
ATOM 1961 O O . ARG A 1 254 ? 2.130 -3.030 -18.940 1.00 94.38 254 ARG A O 1
ATOM 1968 N N . LEU A 1 255 ? 3.806 -1.561 -18.677 1.00 94.75 255 LEU A N 1
ATOM 1969 C CA . LEU A 1 255 ? 3.189 -0.892 -17.527 1.00 94.75 255 LEU A CA 1
ATOM 1970 C C . LEU A 1 255 ? 1.868 -0.204 -17.907 1.00 94.75 255 LEU A C 1
ATOM 1972 O O . LEU A 1 255 ? 0.920 -0.235 -17.119 1.00 94.75 255 LEU A O 1
ATOM 1976 N N . ALA A 1 256 ? 1.765 0.355 -19.116 1.00 94.81 256 ALA A N 1
ATOM 1977 C CA . ALA A 1 256 ? 0.542 0.983 -19.619 1.00 94.81 256 ALA A CA 1
ATOM 1978 C C . ALA A 1 256 ? -0.564 -0.040 -19.929 1.00 94.81 256 ALA A C 1
ATOM 1980 O O . ALA A 1 256 ? -1.752 0.273 -19.850 1.00 94.81 256 ALA A O 1
ATOM 1981 N N . GLU A 1 257 ? -0.210 -1.294 -20.221 1.00 95.75 257 GLU A N 1
ATOM 1982 C CA . GLU A 1 257 ? -1.192 -2.376 -20.322 1.00 95.75 257 GLU A CA 1
ATOM 1983 C C . GLU A 1 257 ? -1.790 -2.759 -18.956 1.00 95.75 257 GLU A C 1
ATOM 1985 O O . GLU A 1 257 ? -2.933 -3.233 -18.899 1.00 95.75 257 GLU A O 1
ATOM 1990 N N . ILE A 1 258 ? -1.055 -2.534 -17.862 1.00 94.94 258 ILE A N 1
ATOM 1991 C CA . ILE A 1 258 ? -1.458 -2.862 -16.487 1.00 94.94 258 ILE A CA 1
ATOM 1992 C C . ILE A 1 258 ? -2.257 -1.721 -15.851 1.00 94.94 258 ILE A C 1
ATOM 1994 O O . ILE A 1 258 ? -3.369 -1.940 -15.359 1.00 94.94 258 ILE A O 1
ATOM 1998 N N . ALA A 1 259 ? -1.688 -0.515 -15.844 1.00 93.00 259 ALA A N 1
ATOM 1999 C CA . ALA A 1 259 ? -2.250 0.646 -15.167 1.00 93.00 259 ALA A CA 1
ATOM 2000 C C . ALA A 1 259 ? -3.371 1.310 -15.987 1.00 93.00 259 ALA A C 1
ATOM 2002 O O . ALA A 1 259 ? -3.412 1.232 -17.211 1.00 93.00 259 ALA A O 1
ATOM 2003 N N . VAL A 1 260 ? -4.312 1.972 -15.303 1.00 91.31 260 VAL A N 1
ATOM 2004 C CA . VAL A 1 260 ? -5.288 2.870 -15.959 1.00 91.31 260 VAL A CA 1
ATOM 2005 C C . VAL A 1 260 ? -4.673 4.246 -16.188 1.00 91.31 260 VAL A C 1
ATOM 2007 O O . VAL A 1 260 ? -4.928 4.893 -17.199 1.00 91.31 260 VAL A O 1
ATOM 2010 N N . ARG A 1 261 ? -3.889 4.700 -15.211 1.00 89.19 261 ARG A N 1
ATOM 2011 C CA . ARG A 1 261 ? -3.149 5.958 -15.256 1.00 89.19 261 ARG A CA 1
ATOM 2012 C C . ARG A 1 261 ? -1.920 5.784 -16.135 1.00 89.19 261 ARG A C 1
ATOM 2014 O O . ARG A 1 261 ? -1.359 4.692 -16.190 1.00 89.19 261 ARG A O 1
ATOM 2021 N N . GLN A 1 262 ? -1.491 6.870 -16.771 1.00 89.38 262 GLN A N 1
ATOM 2022 C CA . GLN A 1 262 ? -0.231 6.884 -17.504 1.00 89.38 262 GLN A CA 1
ATOM 2023 C C . GLN A 1 262 ? 0.915 6.525 -16.543 1.00 89.38 262 GLN A C 1
ATOM 2025 O O . GLN A 1 262 ? 1.055 7.193 -15.511 1.00 89.38 262 GLN A O 1
ATOM 2030 N N . PRO A 1 263 ? 1.686 5.459 -16.822 1.00 91.38 263 PRO A N 1
ATOM 2031 C CA . PRO A 1 263 ? 2.842 5.121 -16.009 1.00 91.38 263 PRO A CA 1
ATOM 2032 C C . PRO A 1 263 ? 3.871 6.251 -16.044 1.00 91.38 263 PRO A C 1
ATOM 2034 O O . PRO A 1 263 ? 4.040 6.919 -17.059 1.00 91.38 263 PRO A O 1
ATOM 2037 N N . LEU A 1 264 ? 4.565 6.458 -14.932 1.00 91.00 264 LEU A N 1
ATOM 2038 C CA . LEU A 1 264 ? 5.540 7.532 -14.779 1.00 91.00 264 LEU A CA 1
ATOM 2039 C C . LEU A 1 264 ? 6.943 6.956 -14.923 1.00 91.00 264 LEU A C 1
ATOM 2041 O O . LEU A 1 264 ? 7.301 6.039 -14.187 1.00 91.00 264 LEU A O 1
ATOM 2045 N N . LYS A 1 265 ? 7.751 7.482 -15.846 1.00 89.62 265 LYS A N 1
ATOM 2046 C CA . LYS A 1 265 ? 9.164 7.102 -15.932 1.00 89.62 265 LYS A CA 1
ATOM 2047 C C . LYS A 1 265 ? 9.987 8.009 -15.032 1.00 89.62 265 LYS A C 1
ATOM 2049 O O . LYS A 1 265 ? 10.026 9.217 -15.264 1.00 89.62 265 LYS A O 1
ATOM 2054 N N . LEU A 1 266 ? 10.647 7.433 -14.033 1.00 87.81 266 LEU A N 1
ATOM 2055 C CA . LEU A 1 266 ? 11.558 8.152 -13.153 1.00 87.81 266 LEU A CA 1
ATOM 2056 C C . LEU A 1 266 ? 12.767 8.655 -13.950 1.00 87.81 266 LEU A C 1
ATOM 2058 O O . LEU A 1 266 ? 13.462 7.881 -14.609 1.00 87.81 266 LEU A O 1
ATOM 2062 N N . GLN A 1 267 ? 13.024 9.957 -13.874 1.00 84.25 267 GLN A N 1
ATOM 2063 C CA . GLN A 1 267 ? 14.234 10.555 -14.426 1.00 84.25 267 GLN A CA 1
ATOM 2064 C C . GLN A 1 267 ? 15.453 10.180 -13.575 1.00 84.25 267 GLN A C 1
ATOM 2066 O O . GLN A 1 267 ? 15.364 10.026 -12.353 1.00 84.25 267 GLN A O 1
ATOM 2071 N N . GLU A 1 268 ? 16.616 10.077 -14.217 1.00 76.88 268 GLU A N 1
ATOM 2072 C CA . GLU A 1 268 ? 17.874 9.780 -13.532 1.00 76.88 268 GLU A CA 1
ATOM 2073 C C . GLU A 1 268 ? 18.116 10.736 -12.355 1.00 76.88 268 GLU A C 1
ATOM 2075 O O . GLU A 1 268 ? 17.915 11.947 -12.459 1.00 76.88 268 GLU A O 1
ATOM 2080 N N . ASN A 1 269 ? 18.562 10.189 -11.221 1.00 76.50 269 ASN A N 1
ATOM 2081 C CA . ASN A 1 269 ? 18.858 10.936 -9.992 1.00 76.50 269 ASN A CA 1
ATOM 2082 C C . ASN A 1 269 ? 17.669 11.711 -9.381 1.00 76.50 269 ASN A C 1
ATOM 2084 O O . ASN A 1 269 ? 17.877 12.575 -8.531 1.00 76.50 269 ASN A O 1
ATOM 2088 N N . LYS A 1 270 ? 16.418 11.413 -9.766 1.00 84.06 270 LYS A N 1
ATOM 2089 C CA . LYS A 1 270 ? 15.213 12.081 -9.231 1.00 84.06 270 LYS A CA 1
ATOM 2090 C C . LYS A 1 270 ? 14.423 11.269 -8.202 1.00 84.06 270 LYS A C 1
ATOM 2092 O O . LYS A 1 270 ? 13.298 11.633 -7.867 1.00 84.06 270 LYS A O 1
ATOM 2097 N N . TRP A 1 271 ? 15.017 10.211 -7.652 1.00 84.44 271 TRP A N 1
ATOM 2098 C CA . TRP A 1 271 ? 14.416 9.373 -6.607 1.00 84.44 271 TRP A CA 1
ATOM 2099 C C . TRP A 1 271 ? 13.908 10.182 -5.410 1.00 84.44 271 TRP A C 1
ATOM 2101 O O . TRP A 1 271 ? 12.765 10.021 -4.992 1.00 84.44 271 TRP A O 1
ATOM 2111 N N . GLN A 1 272 ? 14.731 11.093 -4.891 1.00 80.75 272 GLN A N 1
ATOM 2112 C CA . GLN A 1 272 ? 14.367 11.942 -3.753 1.00 80.75 272 GLN A CA 1
ATOM 2113 C C . GLN A 1 272 ? 13.161 12.826 -4.082 1.00 80.75 272 GLN A C 1
ATOM 2115 O O . GLN A 1 272 ? 12.171 12.797 -3.361 1.00 80.75 272 GLN A O 1
ATOM 2120 N N . THR A 1 273 ? 13.188 13.514 -5.227 1.00 80.62 273 THR A N 1
ATOM 2121 C CA . THR A 1 273 ? 12.085 14.375 -5.680 1.00 80.62 273 THR A CA 1
ATOM 2122 C C . THR A 1 273 ? 10.785 13.594 -5.902 1.00 80.62 273 THR A C 1
ATOM 2124 O O . THR A 1 273 ? 9.704 14.105 -5.617 1.00 80.62 273 THR A O 1
ATOM 2127 N N . MET A 1 274 ? 10.862 12.340 -6.361 1.00 85.44 274 MET A N 1
ATOM 2128 C CA . MET A 1 274 ? 9.698 11.454 -6.449 1.00 85.44 274 MET A CA 1
ATOM 2129 C C . MET A 1 274 ? 9.101 11.166 -5.067 1.00 85.44 274 MET A C 1
ATOM 2131 O O . MET A 1 274 ? 7.886 11.251 -4.895 1.00 85.44 274 MET A O 1
ATOM 2135 N N . PHE A 1 275 ? 9.931 10.817 -4.082 1.00 82.44 275 PHE A N 1
ATOM 2136 C CA . PHE A 1 275 ? 9.448 10.528 -2.733 1.00 82.44 275 PHE A CA 1
ATOM 2137 C C . PHE A 1 275 ? 8.958 11.783 -2.006 1.00 82.44 275 PHE A C 1
ATOM 2139 O O . PHE A 1 275 ? 7.953 11.711 -1.310 1.00 82.44 275 PHE A O 1
ATOM 2146 N N . GLU A 1 276 ? 9.573 12.944 -2.225 1.00 81.00 276 GLU A N 1
ATOM 2147 C CA . GLU A 1 276 ? 9.049 14.242 -1.778 1.00 81.00 276 GLU A CA 1
ATOM 2148 C C . GLU A 1 276 ? 7.670 14.523 -2.382 1.00 81.00 276 GLU A C 1
ATOM 2150 O O . GLU A 1 276 ? 6.737 14.893 -1.670 1.00 81.00 276 GLU A O 1
ATOM 2155 N N . TRP A 1 277 ? 7.506 14.292 -3.687 1.00 83.88 277 TRP A N 1
ATOM 2156 C CA . TRP A 1 277 ? 6.217 14.429 -4.358 1.00 83.88 277 TRP A CA 1
ATOM 2157 C C . TRP A 1 277 ? 5.174 13.458 -3.796 1.00 83.88 277 TRP A C 1
ATOM 2159 O O . TRP A 1 277 ? 4.030 13.859 -3.565 1.00 83.88 277 TRP A O 1
ATOM 2169 N N . LEU A 1 278 ? 5.551 12.202 -3.536 1.00 82.31 278 LEU A N 1
ATOM 2170 C CA . LEU A 1 278 ? 4.660 11.204 -2.943 1.00 82.31 278 LEU A CA 1
ATOM 2171 C C . LEU A 1 278 ? 4.224 11.637 -1.540 1.00 82.31 278 LEU A C 1
ATOM 2173 O O . LEU A 1 278 ? 3.030 11.603 -1.245 1.00 82.31 278 LEU A O 1
ATOM 2177 N N . SER A 1 279 ? 5.163 12.107 -0.715 1.00 78.94 279 SER A N 1
ATOM 2178 C CA . SER A 1 279 ? 4.887 12.656 0.616 1.00 78.94 279 SER A CA 1
ATOM 2179 C C . SER A 1 279 ? 3.922 13.832 0.542 1.00 78.94 279 SER A C 1
ATOM 2181 O O . SER A 1 279 ? 2.873 13.800 1.179 1.00 78.94 279 SER A O 1
ATOM 2183 N N . ASN A 1 280 ? 4.204 14.824 -0.308 1.00 80.88 280 ASN A N 1
ATOM 2184 C CA . ASN A 1 280 ? 3.346 15.995 -0.494 1.00 80.88 280 ASN A CA 1
ATOM 2185 C C . ASN A 1 280 ? 1.944 15.608 -0.974 1.00 80.88 280 ASN A C 1
ATOM 2187 O O . ASN A 1 280 ? 0.945 16.191 -0.544 1.00 80.88 280 ASN A O 1
ATOM 2191 N N . SER A 1 281 ? 1.851 14.606 -1.847 1.00 81.94 281 SER A N 1
ATOM 2192 C CA . SER A 1 281 ? 0.577 14.144 -2.390 1.00 81.94 281 SER A CA 1
ATOM 2193 C C . SER A 1 281 ? -0.236 13.368 -1.348 1.00 81.94 281 SER A C 1
ATOM 2195 O O . SER A 1 281 ? -1.443 13.584 -1.235 1.00 81.94 281 SER A O 1
ATOM 2197 N N . LEU A 1 282 ? 0.410 12.528 -0.532 1.00 80.00 282 LEU A N 1
ATOM 2198 C CA . LEU A 1 282 ? -0.221 11.842 0.600 1.00 80.00 282 LEU A CA 1
ATOM 2199 C C . LEU A 1 282 ? -0.635 12.820 1.708 1.00 80.00 282 LEU A C 1
ATOM 2201 O O . LEU A 1 282 ? -1.720 12.662 2.259 1.00 80.00 282 LEU A O 1
ATOM 2205 N N . SER A 1 283 ? 0.165 13.850 1.986 1.00 79.00 283 SER A N 1
ATOM 2206 C CA . SER A 1 283 ? -0.164 14.949 2.905 1.00 79.00 283 SER A CA 1
ATOM 2207 C C . SER A 1 283 ? -1.336 15.798 2.424 1.00 79.00 283 SER A C 1
ATOM 2209 O O . SER A 1 283 ? -2.245 16.113 3.187 1.00 79.00 283 SER A O 1
ATOM 2211 N N . SER A 1 284 ? -1.355 16.162 1.142 1.00 78.50 284 SER A N 1
ATOM 2212 C CA . SER A 1 284 ? -2.482 16.903 0.558 1.00 78.50 284 SER A CA 1
ATOM 2213 C C . SER A 1 284 ? -3.755 16.068 0.638 1.00 78.50 284 SER A C 1
ATOM 2215 O O . SER A 1 284 ? -4.815 16.562 1.013 1.00 78.50 284 SER A O 1
ATOM 2217 N N . LYS A 1 285 ? -3.622 14.768 0.363 1.00 76.69 285 LYS A N 1
ATOM 2218 C CA . LYS A 1 285 ? -4.709 13.806 0.463 1.00 76.69 285 LYS A CA 1
ATOM 2219 C C . LYS A 1 285 ? -5.206 13.562 1.864 1.00 76.69 285 LYS A C 1
ATOM 2221 O O . LYS A 1 285 ? -6.408 13.468 2.072 1.00 76.69 285 LYS A O 1
ATOM 2226 N N . SER A 1 286 ? -4.306 13.485 2.827 1.00 75.38 286 SER A N 1
ATOM 2227 C CA . SER A 1 286 ? -4.710 13.337 4.208 1.00 75.38 286 SER A CA 1
ATOM 2228 C C . SER A 1 286 ? -5.455 14.569 4.710 1.00 75.38 286 SER A C 1
ATOM 2230 O O . SER A 1 286 ? -6.191 14.424 5.669 1.00 75.38 286 SER A O 1
ATOM 2232 N N . ARG A 1 287 ? -5.319 15.747 4.086 1.00 74.75 287 ARG A N 1
ATOM 2233 C CA . ARG A 1 287 ? -6.003 16.997 4.466 1.00 74.75 287 ARG A CA 1
ATOM 2234 C C . ARG A 1 287 ? -7.316 17.265 3.717 1.00 74.75 287 ARG A C 1
ATOM 2236 O O . ARG A 1 287 ? -8.013 18.199 4.108 1.00 74.75 287 ARG A O 1
ATOM 2243 N N . SER A 1 288 ? -7.649 16.505 2.670 1.00 74.75 288 SER A N 1
ATOM 2244 C CA . SER A 1 288 ? -8.862 16.734 1.869 1.00 74.75 288 SER A CA 1
ATOM 2245 C C . SER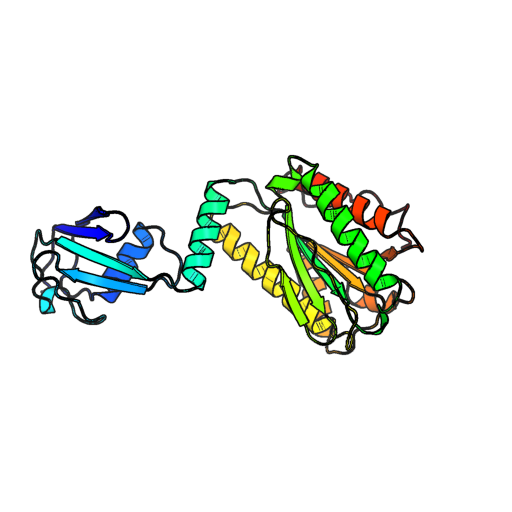 A 1 288 ? -10.129 16.218 2.553 1.00 74.75 288 SER A C 1
ATOM 2247 O O . SER A 1 288 ? -10.074 15.571 3.601 1.00 74.75 288 SER A O 1
ATOM 2249 N N . ASN A 1 289 ? -11.288 16.459 1.937 1.00 73.62 289 ASN A N 1
ATOM 2250 C CA . ASN A 1 289 ? -12.507 15.751 2.317 1.00 73.62 289 ASN A CA 1
ATOM 2251 C C . ASN A 1 289 ? -12.441 14.297 1.827 1.00 73.62 289 ASN A C 1
ATOM 2253 O O . ASN A 1 289 ? -11.903 14.018 0.754 1.00 73.62 289 ASN A O 1
ATOM 2257 N N . ILE A 1 290 ? -12.997 13.360 2.601 1.00 63.78 290 ILE A N 1
ATOM 2258 C CA . ILE A 1 290 ? -13.026 11.929 2.240 1.00 63.78 290 ILE A CA 1
ATOM 2259 C C . ILE A 1 290 ? -13.823 11.701 0.943 1.00 63.78 290 ILE A C 1
ATOM 2261 O O . ILE A 1 290 ? -13.486 10.804 0.171 1.00 63.78 290 ILE A O 1
ATOM 2265 N N . ASP A 1 291 ? -14.827 12.547 0.694 1.00 62.50 291 ASP A N 1
ATOM 2266 C CA . ASP A 1 291 ? -15.701 12.501 -0.485 1.00 62.50 291 ASP A CA 1
ATOM 2267 C C . ASP A 1 291 ? -15.116 13.227 -1.716 1.00 62.50 291 ASP A C 1
ATOM 2269 O O . ASP A 1 291 ? -15.669 13.137 -2.813 1.00 62.50 291 ASP A O 1
ATOM 2273 N N . GLU A 1 292 ? -13.990 13.940 -1.570 1.00 61.47 292 GLU A N 1
ATOM 2274 C CA . GLU A 1 292 ? -13.288 14.563 -2.697 1.00 61.47 292 GLU A CA 1
ATOM 2275 C C . GLU A 1 292 ? -12.435 13.513 -3.426 1.00 61.47 292 GLU A C 1
ATOM 2277 O O . GLU A 1 292 ? -11.302 13.196 -3.064 1.00 61.47 292 GLU A O 1
ATOM 2282 N N . ASP A 1 293 ? -13.027 12.949 -4.480 1.00 53.31 293 ASP A N 1
ATOM 2283 C CA . ASP A 1 293 ? -12.473 11.862 -5.297 1.00 53.31 293 ASP A CA 1
ATOM 2284 C C . ASP A 1 293 ? -11.210 12.233 -6.097 1.00 53.31 293 ASP A C 1
ATOM 2286 O O . ASP A 1 293 ? -10.441 11.350 -6.501 1.00 53.31 293 ASP A O 1
ATOM 2290 N N . GLU A 1 294 ? -11.003 13.525 -6.350 1.00 51.72 294 GLU A N 1
ATOM 2291 C CA . GLU A 1 294 ? -9.943 14.047 -7.207 1.00 51.72 294 GLU A CA 1
ATOM 2292 C C . GLU A 1 294 ? -9.248 15.216 -6.527 1.00 51.72 294 GLU A C 1
ATOM 2294 O O . GLU A 1 294 ? -9.606 16.376 -6.702 1.00 51.72 294 GLU A O 1
ATOM 2299 N N . ILE A 1 295 ? -8.181 14.911 -5.798 1.00 49.81 295 ILE A N 1
ATOM 2300 C CA . ILE A 1 295 ? -7.117 15.898 -5.684 1.00 49.81 295 ILE A CA 1
ATOM 2301 C C . ILE A 1 295 ? -6.422 15.871 -7.037 1.00 49.81 295 ILE A C 1
ATOM 2303 O O . ILE A 1 295 ? -5.944 14.796 -7.432 1.00 49.81 295 ILE A O 1
ATOM 2307 N N . PRO A 1 296 ? -6.361 17.000 -7.763 1.00 50.28 296 PRO A N 1
ATOM 2308 C CA . PRO A 1 296 ? -5.449 17.119 -8.877 1.00 50.28 296 PRO A CA 1
ATOM 2309 C C . PRO A 1 296 ? -4.070 16.879 -8.283 1.00 50.28 296 PRO A C 1
ATOM 2311 O O . PRO A 1 296 ? -3.547 17.714 -7.542 1.00 50.28 296 PRO A O 1
ATOM 2314 N N . LEU A 1 297 ? -3.520 15.690 -8.523 1.00 56.69 297 LEU A N 1
ATOM 2315 C CA . LEU A 1 297 ? -2.140 15.424 -8.169 1.00 56.69 297 LEU A CA 1
ATOM 2316 C C . LEU A 1 297 ? -1.334 16.551 -8.792 1.00 56.69 297 LEU A C 1
ATOM 2318 O O . LEU A 1 297 ? -1.504 16.836 -9.983 1.00 56.69 297 LEU A O 1
ATOM 2322 N N . GLN A 1 298 ? -0.504 17.214 -7.986 1.00 56.88 298 GLN A N 1
ATOM 2323 C CA . GLN A 1 298 ? 0.452 18.156 -8.543 1.00 56.88 298 GLN A CA 1
ATOM 2324 C C . GLN A 1 298 ? 1.171 17.426 -9.666 1.00 56.88 298 GLN A C 1
ATOM 2326 O O . GLN A 1 298 ? 1.579 16.275 -9.480 1.00 56.88 298 GLN A O 1
ATOM 2331 N N . SER A 1 299 ? 1.230 18.039 -10.847 1.00 59.25 299 SER A N 1
ATOM 2332 C CA . SER A 1 299 ? 1.773 17.326 -11.991 1.00 59.25 299 SER A CA 1
ATOM 2333 C C . SER A 1 299 ? 3.181 16.834 -11.647 1.00 59.25 299 SER A C 1
ATOM 2335 O O . SER A 1 299 ? 3.973 17.629 -11.137 1.00 59.25 299 SER A O 1
ATOM 2337 N N . PRO A 1 300 ? 3.523 15.562 -11.906 1.00 57.78 300 PRO A N 1
ATOM 2338 C CA . PRO A 1 300 ? 4.839 15.021 -11.572 1.00 57.78 300 PRO A CA 1
ATOM 2339 C C . PRO A 1 300 ? 5.974 15.610 -12.444 1.00 57.78 300 PRO A C 1
ATOM 2341 O O . PRO A 1 300 ? 7.113 15.135 -12.383 1.00 57.78 300 PRO A O 1
ATOM 2344 N N . PHE A 1 301 ? 5.687 16.651 -13.247 1.00 55.47 301 PHE A N 1
ATOM 2345 C CA . PHE A 1 301 ? 6.660 17.412 -14.030 1.00 55.47 301 PHE A CA 1
ATOM 2346 C C . PHE A 1 301 ? 7.750 17.980 -13.108 1.00 55.47 301 PHE A C 1
ATOM 2348 O O . PHE A 1 301 ? 7.542 18.953 -12.389 1.00 55.47 301 PHE A O 1
ATOM 2355 N N . GLY A 1 302 ? 8.920 17.341 -13.132 1.00 63.03 302 GLY A N 1
ATOM 2356 C CA . GLY A 1 302 ? 10.080 17.682 -12.302 1.00 63.03 302 GLY A CA 1
ATOM 2357 C C . GLY A 1 302 ? 10.920 16.466 -11.901 1.00 63.03 302 GLY A C 1
ATOM 2358 O O . GLY A 1 302 ? 12.130 16.601 -11.710 1.00 63.03 302 GLY A O 1
ATOM 2359 N N . TRP A 1 303 ? 10.293 15.286 -11.821 1.00 74.56 303 TRP A N 1
ATOM 2360 C CA . TRP A 1 303 ? 10.977 14.012 -11.555 1.00 74.56 303 TRP A CA 1
ATOM 2361 C C . TRP A 1 303 ? 10.573 12.875 -12.495 1.00 74.56 303 TRP A C 1
ATOM 2363 O O . TRP A 1 303 ? 11.324 11.907 -12.610 1.00 74.56 303 TRP A O 1
ATOM 2373 N N . ALA A 1 304 ? 9.426 12.980 -13.173 1.00 75.12 304 ALA A N 1
ATOM 2374 C CA . ALA A 1 304 ? 8.980 11.987 -14.141 1.00 75.12 304 ALA A CA 1
ATOM 2375 C C . ALA A 1 304 ? 8.690 12.571 -15.520 1.00 75.12 304 ALA A C 1
ATOM 2377 O O . ALA A 1 304 ? 8.296 13.729 -15.675 1.00 75.12 304 ALA A O 1
ATOM 2378 N N . THR A 1 305 ? 8.850 11.709 -16.518 1.00 71.50 305 THR A N 1
ATOM 2379 C CA . THR A 1 305 ? 8.324 11.887 -17.873 1.00 71.50 305 THR A CA 1
ATOM 2380 C C . THR A 1 305 ? 7.151 10.942 -18.093 1.00 71.50 305 THR A C 1
ATOM 2382 O O . THR A 1 305 ? 7.155 9.821 -17.577 1.00 71.50 305 THR A O 1
ATOM 2385 N N . ALA A 1 306 ? 6.161 11.431 -18.834 1.00 58.12 306 ALA A N 1
ATOM 2386 C CA . ALA A 1 306 ? 4.937 10.724 -19.181 1.00 58.12 306 ALA A CA 1
ATOM 2387 C C . ALA A 1 306 ? 5.122 9.932 -20.483 1.00 58.12 306 ALA A C 1
ATOM 2389 O O . ALA A 1 306 ? 5.826 10.457 -21.375 1.00 58.12 306 ALA A O 1
#

Nearest PDB structures (foldseek):
  3n2n-assembly1_B  TM=7.263E-01  e=1.077E-09  Homo sapiens
  8fzu-assembly2_B  TM=5.991E-01  e=2.089E-10  Homo sapiens
  7n1o-assembly1_A  TM=5.723E-01  e=4.331E-10  Homo sapiens
  9doc-assembly1_A  TM=5.530E-01  e=7.997E-09  Homo sapiens
  6ylh-assembly1_v  TM=6.356E-01  e=4.220E-04  Saccharomyces cerevisiae

Solvent-accessible surface area (backbone atoms only — not comparable to full-atom values): 16179 Å² total; per-residue (Å²): 131,73,56,70,32,60,38,39,36,39,27,36,66,91,76,67,51,73,48,76,48,64,69,42,59,21,73,44,24,45,46,61,51,49,57,61,47,36,65,75,69,72,52,41,83,78,53,45,70,48,47,26,34,63,87,78,62,48,72,58,53,60,78,43,23,38,50,80,72,67,63,59,72,69,42,47,33,32,36,45,74,48,63,44,77,67,18,50,52,44,49,52,51,51,50,49,42,70,76,48,71,58,51,33,34,44,33,33,42,38,36,56,24,15,47,82,36,51,69,63,58,42,51,46,51,43,52,24,45,45,52,29,41,57,53,29,48,74,30,83,58,20,27,69,15,32,23,47,23,34,32,40,19,17,73,54,69,46,73,84,35,68,77,32,41,35,75,76,53,70,72,70,90,72,70,51,33,54,43,42,41,44,16,63,36,52,43,50,53,56,51,52,51,51,53,50,53,51,54,30,57,76,70,74,36,51,59,38,73,28,38,38,46,32,42,36,51,64,64,69,75,52,78,31,66,66,31,21,54,51,47,42,50,34,42,74,68,58,63,32,47,62,44,46,34,30,33,91,78,26,50,60,69,64,45,43,70,36,37,81,48,84,36,34,35,50,42,87,93,22,53,59,57,45,26,53,50,51,31,52,51,51,37,54,56,49,70,51,61,68,85,56,88,71,72,80,68,74,72,61,75,87,27,40,49,121

Radius of gyration: 25.19 Å; Cα contacts (8 Å, |Δi|>4): 596; chains: 1; bounding box: 64×48×66 Å

Mean predicted aligned error: 12.83 Å

pLDDT: mean 85.31, std 11.87, range [49.75, 98.38]

Foldseek 3Di:
DFDWAAWEWEAEPVPRDIDIDGTDGQQQFPQNVVVVVCVVVVFDPPWDKWKAFPPVRDTGDRNQGNVNVVHHHPTYIYMYIDQDPVRVVLVVLLVLCVVQLAAAAEEEELEEQAQVCPDVNLVLVLVLLVLLLVLQCVQPLSQRHYWYWYWYDYQHTDTPGATDRSVPDDRDRGHHHHDAQPLVNLVVVVVSLVVVVVSCVSSVHHYAQYEYAYEDQDAHPDPNLVSLVVQVVCVVVSNYAYEAEHEDNRDQVRVVSRHPDRHWYFDPPCSSVVSSLVSVQSSVRSPDDSPPSDDPRPPSPPGTDD

Secondary structure (DSSP, 8-state):
-PPEEEEEEEEETTT--EEEEEEEETT-BHHHHHHHHHHHTTPPTT-EEEEEETTT-PBPPTT-BTTTTT--TT-EEEEEEEPPHHHHHHHHHHHHHHH--SPBEEEEEEEE-SGGGTTHHHHHHHHHHHHHHHHHHT-TTHHHHEEEEEEEESSSEEEEEEEEETTT---------S---HHHHHHHHHHHHHHHHHHHHHTT--B---EEEEEESS---S-HHHHHHHHHHHHHTTS-EEEEEE-TT--HHHHHHH-SSPPEEEPTT-HHHHHHHHHHHHHHHHHS-TT-----PPP-BTTEE-